Protein AF-0000000085182142 (afdb_homodimer)

Radius of gyration: 31.54 Å; Cα contacts (8 Å, |Δi|>4): 425; chains: 2; bounding box: 48×127×100 Å

Nearest PDB structures (foldseek):
  2d4u-assembly1_A  TM=6.957E-01  e=4.632E-03  Escherichia coli
  2d4u-assembly1_B  TM=6.258E-01  e=3.663E-03  Escherichia coli
  4k0d-assembly1_B  TM=7.598E-01  e=3.655E-02  Anaeromyxobacter dehalogenans 2CP-C
  5xua-assembly2_C  TM=6.029E-01  e=3.029E-02  Comamonas testosteroni CNB-2
  2b0h-assembly1_A  TM=3.831E-01  e=3.022E-01  Mus musculus

Secondary structure (DSSP, 8-state):
-------GGGHHHHHHHHHGGGGGGSHHHHHHHHHHT-HHHHHHHHHHHHHHHHHHHHHHHHHHHHHHHHHHHHHT----SS-SSSSSHHHHHHHHHHHHHHHHHHHHHHHHHHS---HHHHHHHHHHHHHHHHHHHHHHHHHHHHHTT-HHHHHHHIIIIIHHHHHHHHHHHHHHHHHHHHHHHHHHHHT-/-------GGGGHHHHHHHTGGGGGGSHHHHHHHHHHT-HHHHHHHHHHHHHHHHHHHHHHHHHHHHHHHHHHHHHT----SS-SSSSSHHHHHHHHHHHHHHHHHHHHHHHHHHS---HHHHHHHHHHHHHHHHHHHHHHHHHHHHHTT-HHHHHHHIIIIIHHHHHHHHHHHHHHHHHHHHHHHHHHHHT-

Sequence (384 aa):
MKRKPRVSRLFVSLAAILLSAGANLTPIRAIAQSAECDPQRLANQHASVAVFRKLQLEVATLMQAQSEAILEVDHGIVISSMDDGGFFGPTGFLGKRMDKGQSAIHAVLIAGRRLPLDDDGAARLSEIETSANEIIAIGHSMVPLLEAGDIKKATSLYAQRSVPAQVAAVGAAYTMSSGLERQLKLMSLRCRMKRKPRVSRLFVSLAAILLSAGANLTPIRAIAQSAECDPQRLANQHASVAVFRKLQLEVATLMQAQSEAILEVDHGIVISSMDDGGFFGPTGFLGKRMDKGQSAIHAVLIAGRRLPLDDDGAARLSEIETSANEIIAIGHSMVPLLEAGDIKKATSLYAQRSVPAQVAAVGAAYTMSSGLERQLKLMSLRCR

Organism: NCBI:txid2984134

Structure (mmCIF, N/CA/C/O backbone):
data_AF-0000000085182142-model_v1
#
loop_
_entity.id
_entity.type
_entity.pdbx_description
1 polymer 'Uncharacterized protein'
#
loop_
_atom_site.group_PDB
_atom_site.id
_atom_site.type_symbol
_atom_site.label_atom_id
_atom_site.label_alt_id
_atom_site.label_comp_id
_atom_site.label_asym_id
_atom_site.label_entity_id
_atom_site.label_seq_id
_atom_site.pdbx_PDB_ins_code
_atom_site.Cartn_x
_atom_site.Cartn_y
_atom_site.Cartn_z
_atom_site.occupancy
_atom_site.B_iso_or_equiv
_atom_site.auth_seq_id
_atom_site.auth_comp_id
_atom_site.auth_asym_id
_atom_site.auth_atom_id
_atom_site.pdbx_PDB_model_num
ATOM 1 N N . MET A 1 1 ? 23.969 56.688 77.562 1 33.16 1 MET A N 1
ATOM 2 C CA . MET A 1 1 ? 22.891 56.719 76.562 1 33.16 1 MET A CA 1
ATOM 3 C C . MET A 1 1 ? 23.375 56.188 75.25 1 33.16 1 MET A C 1
ATOM 5 O O . MET A 1 1 ? 24.172 56.812 74.562 1 33.16 1 MET A O 1
ATOM 9 N N . LYS A 1 2 ? 23.5 54.75 75.062 1 41.38 2 LYS A N 1
ATOM 10 C CA . LYS A 1 2 ? 24.016 53.906 74 1 41.38 2 LYS A CA 1
ATOM 11 C C . LYS A 1 2 ? 23.125 53.969 72.812 1 41.38 2 LYS A C 1
ATOM 13 O O . LYS A 1 2 ? 21.922 53.719 72.875 1 41.38 2 LYS A O 1
ATOM 18 N N . ARG A 1 3 ? 23.578 54.812 71.812 1 40.78 3 ARG A N 1
ATOM 19 C CA . ARG A 1 3 ? 23 55.094 70.5 1 40.78 3 ARG A CA 1
ATOM 20 C C . ARG A 1 3 ? 22.875 53.812 69.625 1 40.78 3 ARG A C 1
ATOM 22 O O . ARG A 1 3 ? 23.875 53.125 69.375 1 40.78 3 ARG A O 1
ATOM 29 N N . LYS A 1 4 ? 21.75 53.062 69.812 1 42.56 4 LYS A N 1
ATOM 30 C CA . LYS A 1 4 ? 21.453 51.875 69.062 1 42.56 4 LYS A CA 1
ATOM 31 C C . LYS A 1 4 ? 21.422 52.219 67.562 1 42.56 4 LYS A C 1
ATOM 33 O O . LYS A 1 4 ? 20.75 53.156 67.125 1 42.56 4 LYS A O 1
ATOM 38 N N . PRO A 1 5 ? 22.484 51.75 66.75 1 42.66 5 PRO A N 1
ATOM 39 C CA . PRO A 1 5 ? 22.609 52.031 65.312 1 42.66 5 PRO A CA 1
ATOM 40 C C . PRO A 1 5 ? 21.406 51.531 64.5 1 42.66 5 PRO A C 1
ATOM 42 O O . PRO A 1 5 ? 20.703 50.625 64.938 1 42.66 5 PRO A O 1
ATOM 45 N N . ARG A 1 6 ? 20.844 52.375 63.531 1 38.66 6 ARG A N 1
ATOM 46 C CA . ARG A 1 6 ? 19.766 52.469 62.531 1 38.66 6 ARG A CA 1
ATOM 47 C C . ARG A 1 6 ? 19.984 51.469 61.406 1 38.66 6 ARG A C 1
ATOM 49 O O . ARG A 1 6 ? 20.438 51.844 60.312 1 38.66 6 ARG A O 1
ATOM 56 N N . VAL A 1 7 ? 20.469 50.219 61.625 1 40.09 7 VAL A N 1
ATOM 57 C CA . VAL A 1 7 ? 20.797 49.344 60.5 1 40.09 7 VAL A CA 1
ATOM 58 C C . VAL A 1 7 ? 19.516 48.875 59.781 1 40.09 7 VAL A C 1
ATOM 60 O O . VAL A 1 7 ? 19.578 48.125 58.844 1 40.09 7 VAL A O 1
ATOM 63 N N . SER A 1 8 ? 18.281 49.25 60.25 1 39.16 8 SER A N 1
ATOM 64 C CA . SER A 1 8 ? 17.188 48.406 59.812 1 39.16 8 SER A CA 1
ATOM 65 C C . SER A 1 8 ? 16.719 48.812 58.406 1 39.16 8 SER A C 1
ATOM 67 O O . SER A 1 8 ? 15.844 48.156 57.844 1 39.16 8 SER A O 1
ATOM 69 N N . ARG A 1 9 ? 17.062 50 57.875 1 42.31 9 ARG A N 1
ATOM 70 C CA . ARG A 1 9 ? 16.297 50.406 56.719 1 42.31 9 ARG A CA 1
ATOM 71 C C . ARG A 1 9 ? 16.797 49.75 55.438 1 42.31 9 ARG A C 1
ATOM 73 O O . ARG A 1 9 ? 16.156 49.844 54.406 1 42.31 9 ARG A O 1
ATOM 80 N N . LEU A 1 10 ? 18.047 49.188 55.438 1 42.41 10 LEU A N 1
ATOM 81 C CA . LEU A 1 10 ? 18.562 48.844 54.125 1 42.41 10 LEU A CA 1
ATOM 82 C C . LEU A 1 10 ? 17.984 47.5 53.656 1 42.41 10 LEU A C 1
ATOM 84 O O . LEU A 1 10 ? 18.094 47.156 52.469 1 42.41 10 LEU A O 1
ATOM 88 N N . PHE A 1 11 ? 17.266 46.719 54.531 1 46.78 11 PHE A N 1
ATOM 89 C CA . PHE A 1 11 ? 16.906 45.406 54.031 1 46.78 11 PHE A CA 1
ATOM 90 C C . PHE A 1 11 ? 15.641 45.469 53.188 1 46.78 11 PHE A C 1
ATOM 92 O O . PHE A 1 11 ? 15.297 44.531 52.5 1 46.78 11 PHE A O 1
ATOM 99 N N . VAL A 1 12 ? 14.906 46.625 53.25 1 42.41 12 VAL A N 1
ATOM 100 C CA . VAL A 1 12 ? 13.602 46.531 52.594 1 42.41 12 VAL A CA 1
ATOM 101 C C . VAL A 1 12 ? 13.773 46.781 51.094 1 42.41 12 VAL A C 1
ATOM 103 O O . VAL A 1 12 ? 12.977 46.312 50.281 1 42.41 12 VAL A O 1
ATOM 106 N N . SER A 1 13 ? 14.914 47.469 50.656 1 44.25 13 SER A N 1
ATOM 107 C CA . SER A 1 13 ? 14.922 47.844 49.25 1 44.25 13 SER A CA 1
ATOM 108 C C . SER A 1 13 ? 15.305 46.656 48.375 1 44.25 13 SER A C 1
ATOM 110 O O . SER A 1 13 ? 15.023 46.656 47.156 1 44.25 13 SER A O 1
ATOM 112 N N . LEU A 1 14 ? 15.977 45.656 48.969 1 44.72 14 LEU A N 1
ATOM 113 C CA . LEU A 1 14 ? 16.453 44.625 48.062 1 44.72 14 LEU A CA 1
ATOM 114 C C . LEU A 1 14 ? 15.336 43.656 47.688 1 44.72 14 LEU A C 1
ATOM 116 O O . LEU A 1 14 ? 15.367 43.031 46.625 1 44.72 14 LEU A O 1
ATOM 120 N N . ALA A 1 15 ? 14.273 43.562 48.562 1 44.78 15 ALA A N 1
ATOM 121 C CA . ALA A 1 15 ? 13.266 42.562 48.219 1 44.78 15 ALA A CA 1
ATOM 122 C C . ALA A 1 15 ? 12.367 43.031 47.094 1 44.78 15 ALA A C 1
ATOM 124 O O . ALA A 1 15 ? 11.789 42.219 46.375 1 44.78 15 ALA A O 1
ATOM 125 N N . ALA A 1 16 ? 12.32 44.375 46.875 1 41.41 16 ALA A N 1
ATOM 126 C CA . ALA A 1 16 ? 11.422 44.812 45.812 1 41.41 16 ALA A CA 1
ATOM 127 C C . ALA A 1 16 ? 12.008 44.531 44.438 1 41.41 16 ALA A C 1
ATOM 129 O O . ALA A 1 16 ? 11.273 44.375 43.438 1 41.41 16 ALA A O 1
ATOM 130 N N . ILE A 1 17 ? 13.367 44.406 44.344 1 40.44 17 ILE A N 1
ATOM 131 C CA . ILE A 1 17 ? 13.906 44.219 43 1 40.44 17 ILE A CA 1
ATOM 132 C C . ILE A 1 17 ? 13.727 42.75 42.562 1 40.44 17 ILE A C 1
ATOM 134 O O . ILE A 1 17 ? 13.562 42.469 41.375 1 40.44 17 ILE A O 1
ATOM 138 N N . LEU A 1 18 ? 13.656 41.781 43.531 1 41.66 18 LEU A N 1
ATOM 139 C CA . LEU A 1 18 ? 13.594 40.438 43 1 41.66 18 LEU A CA 1
ATOM 140 C C . LEU A 1 18 ? 12.195 40.094 42.5 1 41.66 18 LEU A C 1
ATOM 142 O O . LEU A 1 18 ? 12.008 39.094 41.812 1 41.66 18 LEU A O 1
ATOM 146 N N . LEU A 1 19 ? 11.141 40.781 42.938 1 39.94 19 LEU A N 1
ATOM 147 C CA . LEU A 1 19 ? 9.828 40.344 42.469 1 39.94 19 LEU A CA 1
ATOM 148 C C . LEU A 1 19 ? 9.586 40.812 41.062 1 39.94 19 LEU A C 1
ATOM 150 O O . LEU A 1 19 ? 8.648 40.344 40.406 1 39.94 19 LEU A O 1
ATOM 154 N N . SER A 1 20 ? 10.328 41.812 40.531 1 39.06 20 SER A N 1
ATOM 155 C CA . SER A 1 20 ? 9.922 42.25 39.188 1 39.06 20 SER A CA 1
ATOM 156 C C . SER A 1 20 ? 10.461 41.344 38.125 1 39.06 20 SER A C 1
ATOM 158 O O . SER A 1 20 ? 10.125 41.469 36.938 1 39.06 20 SER A O 1
ATOM 160 N N . ALA A 1 21 ? 11.484 40.531 38.406 1 39.31 21 ALA A N 1
ATOM 161 C CA . ALA A 1 21 ? 12.008 39.75 37.281 1 39.31 21 ALA A CA 1
ATOM 162 C C . ALA A 1 21 ? 11.109 38.562 37 1 39.31 21 ALA A C 1
ATOM 164 O O . ALA A 1 21 ? 11.414 37.75 36.125 1 39.31 21 ALA A O 1
ATOM 165 N N . GLY A 1 22 ? 10.18 38.281 37.906 1 39.22 22 GLY A N 1
ATOM 166 C CA . GLY A 1 22 ? 9.359 37.156 37.531 1 39.22 22 GLY A CA 1
ATOM 167 C C . GLY A 1 22 ? 8.422 37.438 36.375 1 39.22 22 GLY A C 1
ATOM 168 O O . GLY A 1 22 ? 7.613 36.562 36 1 39.22 22 GLY A O 1
ATOM 169 N N . ALA A 1 23 ? 8.242 38.688 36.031 1 39.41 23 ALA A N 1
ATOM 170 C CA . ALA A 1 23 ? 7.164 38.969 35.062 1 39.41 23 ALA A CA 1
ATOM 171 C C . ALA A 1 23 ? 7.516 38.406 33.688 1 39.41 23 ALA A C 1
ATOM 173 O O . ALA A 1 23 ? 6.633 38.188 32.875 1 39.41 23 ALA A O 1
ATOM 174 N N . ASN A 1 24 ? 8.836 38.625 33.344 1 34.62 24 ASN A N 1
ATOM 175 C CA . ASN A 1 24 ? 8.938 38.469 31.906 1 34.62 24 ASN A CA 1
ATOM 176 C C . ASN A 1 24 ? 9.062 37 31.516 1 34.62 24 ASN A C 1
ATOM 178 O O . ASN A 1 24 ? 9.75 36.656 30.562 1 34.62 24 ASN A O 1
ATOM 182 N N . LEU A 1 25 ? 8.906 36.125 32.469 1 39.88 25 LEU A N 1
ATOM 183 C CA . LEU A 1 25 ? 8.891 34.75 31.938 1 39.88 25 LEU A CA 1
ATOM 184 C C . LEU A 1 25 ? 7.684 34.562 31.031 1 39.88 25 LEU A C 1
ATOM 186 O O . LEU A 1 25 ? 7.312 33.406 30.734 1 39.88 25 LEU A O 1
ATOM 190 N N . THR A 1 26 ? 6.906 35.562 30.969 1 37.53 26 THR A N 1
ATOM 191 C CA . THR A 1 26 ? 5.719 35.281 30.172 1 37.53 26 THR A CA 1
ATOM 192 C C . THR A 1 26 ? 6.109 34.875 28.75 1 37.53 26 THR A C 1
ATOM 194 O O . THR A 1 26 ? 5.461 34 28.156 1 37.53 26 THR A O 1
ATOM 197 N N . PRO A 1 27 ? 6.918 35.75 28 1 41.81 27 PRO A N 1
ATOM 198 C CA . PRO A 1 27 ? 6.793 35.75 26.547 1 41.81 27 PRO A CA 1
ATOM 199 C C . PRO A 1 27 ? 7.531 34.562 25.891 1 41.81 27 PRO A C 1
ATOM 201 O O . PRO A 1 27 ? 7.434 34.375 24.672 1 41.81 27 PRO A O 1
ATOM 204 N N . ILE A 1 28 ? 8.477 33.969 26.578 1 41.72 28 ILE A N 1
ATOM 205 C CA . ILE A 1 28 ? 9.297 33.031 25.844 1 41.72 28 ILE A CA 1
ATOM 206 C C . ILE A 1 28 ? 8.453 31.797 25.469 1 41.72 28 ILE A C 1
ATOM 208 O O . ILE A 1 28 ? 8.711 31.156 24.453 1 41.72 28 ILE A O 1
ATOM 212 N N . ARG A 1 29 ? 7.648 31.375 26.328 1 43.38 29 ARG A N 1
ATOM 213 C CA . ARG A 1 29 ? 6.781 30.25 25.984 1 43.38 29 ARG A CA 1
ATOM 214 C C . ARG A 1 29 ? 5.891 30.594 24.797 1 43.38 29 ARG A C 1
ATOM 216 O O . ARG A 1 29 ? 5.52 29.703 24.016 1 43.38 29 ARG A O 1
ATOM 223 N N . ALA A 1 30 ? 5.508 31.812 24.656 1 44.94 30 ALA A N 1
ATOM 224 C CA . ALA A 1 30 ? 4.629 32.25 23.578 1 44.94 30 ALA A CA 1
ATOM 225 C C . ALA A 1 30 ? 5.352 32.219 22.234 1 44.94 30 ALA A C 1
ATOM 227 O O . ALA A 1 30 ? 4.762 31.844 21.219 1 44.94 30 ALA A O 1
ATOM 228 N N . ILE A 1 31 ? 6.652 32.469 22.234 1 44.53 31 ILE A N 1
ATOM 229 C CA . ILE A 1 31 ? 7.41 32.625 21 1 44.53 31 ILE A CA 1
ATOM 230 C C . ILE A 1 31 ? 7.762 31.234 20.469 1 44.53 31 ILE A C 1
ATOM 232 O O . ILE A 1 31 ? 7.684 30.984 19.25 1 44.53 31 ILE A O 1
ATOM 236 N N . ALA A 1 32 ? 8.305 30.344 21.328 1 44.41 32 ALA A N 1
ATOM 237 C CA . ALA A 1 32 ? 8.766 29 20.984 1 44.41 32 ALA A CA 1
ATOM 238 C C . ALA A 1 32 ? 7.602 28.125 20.516 1 44.41 32 ALA A C 1
ATOM 240 O O . ALA A 1 32 ? 7.773 27.266 19.641 1 44.41 32 ALA A O 1
ATOM 241 N N . GLN A 1 33 ? 6.508 28.125 21.281 1 51.59 33 GLN A N 1
ATOM 242 C CA . GLN A 1 33 ? 5.246 27.547 20.844 1 51.59 33 GLN A CA 1
ATOM 243 C C . GLN A 1 33 ? 4.918 27.953 19.406 1 51.59 33 GLN A C 1
ATOM 245 O O . GLN A 1 33 ? 4.355 27.172 18.641 1 51.59 33 GLN A O 1
ATOM 250 N N . SER A 1 34 ? 5.531 29.172 19.062 1 59.19 34 SER A N 1
ATOM 251 C CA . SER A 1 34 ? 5.105 29.875 17.844 1 59.19 34 SER A CA 1
ATOM 252 C C . SER A 1 34 ? 5.742 29.266 16.609 1 59.19 34 SER A C 1
ATOM 254 O O . SER A 1 34 ? 5.074 29.062 15.586 1 59.19 34 SER A O 1
ATOM 256 N N . ALA A 1 35 ? 7.059 28.891 16.828 1 61.16 35 ALA A N 1
ATOM 257 C CA . ALA A 1 35 ? 7.707 28.422 15.602 1 61.16 35 ALA A CA 1
ATOM 258 C C . ALA A 1 35 ? 7.254 27.016 15.242 1 61.16 35 ALA A C 1
ATOM 260 O O . ALA A 1 35 ? 7.055 26.703 14.062 1 61.16 35 ALA A O 1
ATOM 261 N N . GLU A 1 36 ? 7.137 26.172 16.344 1 63.78 36 GLU A N 1
ATOM 262 C CA . GLU A 1 36 ? 6.719 24.797 16.109 1 63.78 36 GLU A CA 1
ATOM 263 C C . GLU A 1 36 ? 5.273 24.734 15.625 1 63.78 36 GLU A C 1
ATOM 265 O O . GLU A 1 36 ? 4.883 23.781 14.938 1 63.78 36 GLU A O 1
ATOM 270 N N . CYS A 1 37 ? 4.734 25.828 15.984 1 75.5 37 CYS A N 1
ATOM 271 C CA . CYS A 1 37 ? 3.328 25.859 15.594 1 75.5 37 CYS A CA 1
ATOM 272 C C . CYS A 1 37 ? 3.135 26.688 14.328 1 75.5 37 CYS A C 1
ATOM 274 O O . CYS A 1 37 ? 2.012 27.062 14 1 75.5 37 CYS A O 1
ATOM 276 N N . ASP A 1 38 ? 4.285 26.859 13.727 1 77.19 38 ASP A N 1
ATOM 277 C CA . ASP A 1 38 ? 4.25 27.516 12.43 1 77.19 38 ASP A CA 1
ATOM 278 C C . ASP A 1 38 ? 3.471 26.688 11.414 1 77.19 38 ASP A C 1
ATOM 280 O O . ASP A 1 38 ? 3.834 25.547 11.125 1 77.19 38 ASP A O 1
ATOM 284 N N . PRO A 1 39 ? 2.418 27.25 10.883 1 76.81 39 PRO A N 1
ATOM 285 C CA . PRO A 1 39 ? 1.576 26.5 9.953 1 76.81 39 PRO A CA 1
ATOM 286 C C . PRO A 1 39 ? 2.359 25.953 8.758 1 76.81 39 PRO A C 1
ATOM 288 O O . PRO A 1 39 ? 2.053 24.875 8.25 1 76.81 39 PRO A O 1
ATOM 291 N N . GLN A 1 40 ? 3.32 26.688 8.367 1 79.44 40 GLN A N 1
ATOM 292 C CA . GLN A 1 40 ? 4.105 26.234 7.227 1 79.44 40 GLN A CA 1
ATOM 293 C C . GLN A 1 40 ? 4.965 25.031 7.594 1 79.44 40 GLN A C 1
ATOM 295 O O . GLN A 1 40 ? 5.125 24.109 6.797 1 79.44 40 GLN A O 1
ATOM 300 N N . ARG A 1 41 ? 5.477 25.047 8.703 1 82.19 41 ARG A N 1
ATOM 301 C CA . ARG A 1 41 ? 6.27 23.922 9.172 1 82.19 41 ARG A CA 1
ATOM 302 C C . ARG A 1 41 ? 5.402 22.672 9.328 1 82.19 41 ARG A C 1
ATOM 304 O O . ARG A 1 41 ? 5.809 21.578 8.945 1 82.19 41 ARG A O 1
ATOM 311 N N . LEU A 1 42 ? 4.281 22.844 9.852 1 81.31 42 LEU A N 1
ATOM 312 C CA . LEU A 1 42 ? 3.34 21.75 10.008 1 81.31 42 LEU A CA 1
ATOM 313 C C . LEU A 1 42 ? 2.924 21.188 8.648 1 81.31 42 LEU A C 1
ATOM 315 O O . LEU A 1 42 ? 2.863 19.969 8.469 1 81.31 42 LEU A O 1
ATOM 319 N N . ALA A 1 43 ? 2.746 22.062 7.762 1 81.88 43 ALA A N 1
ATOM 320 C CA . ALA A 1 43 ? 2.352 21.656 6.418 1 81.88 43 ALA A CA 1
ATOM 321 C C . ALA A 1 43 ? 3.463 20.859 5.742 1 81.88 43 ALA A C 1
ATOM 323 O O . ALA A 1 43 ? 3.197 19.844 5.098 1 81.88 43 ALA A O 1
ATOM 324 N N . ASN A 1 44 ? 4.602 21.344 5.918 1 85.44 44 ASN A N 1
ATOM 325 C CA . ASN A 1 44 ? 5.734 20.656 5.312 1 85.44 44 ASN A CA 1
ATOM 326 C C . ASN A 1 44 ? 5.93 19.266 5.914 1 85.44 44 ASN A C 1
ATOM 328 O O . ASN A 1 44 ? 6.27 18.312 5.199 1 85.44 44 ASN A O 1
ATOM 332 N N . GLN A 1 45 ? 5.758 19.188 7.16 1 86.88 45 GLN A N 1
ATOM 333 C CA . GLN A 1 45 ? 5.895 17.891 7.82 1 86.88 45 GLN A CA 1
ATOM 334 C C . GLN A 1 45 ? 4.828 16.906 7.336 1 86.88 45 GLN A C 1
ATOM 336 O O . GLN A 1 45 ? 5.125 15.742 7.07 1 86.88 45 GLN A O 1
ATOM 341 N N . HIS A 1 46 ? 3.719 17.391 7.188 1 85.12 46 HIS A N 1
ATOM 342 C CA . HIS A 1 46 ? 2.639 16.547 6.688 1 85.12 46 HIS A CA 1
ATOM 343 C C . HIS A 1 46 ? 2.9 16.109 5.25 1 85.12 46 HIS A C 1
ATOM 345 O O . HIS A 1 46 ? 2.645 14.961 4.887 1 85.12 46 HIS A O 1
ATOM 351 N N . ALA A 1 47 ? 3.328 17.047 4.496 1 89.06 47 ALA A N 1
ATOM 352 C CA . ALA A 1 47 ? 3.646 16.719 3.105 1 89.06 47 ALA A CA 1
ATOM 353 C C . ALA A 1 47 ? 4.742 15.664 3.021 1 89.06 47 ALA A C 1
ATOM 355 O O . ALA A 1 47 ? 4.711 14.797 2.148 1 89.06 47 ALA A O 1
ATOM 356 N N . SER A 1 48 ? 5.617 15.766 3.912 1 93.31 48 SER A N 1
ATOM 357 C CA . SER A 1 48 ? 6.691 14.781 3.939 1 93.31 48 SER A CA 1
ATOM 358 C C . SER A 1 48 ? 6.156 13.391 4.266 1 93.31 48 SER A C 1
ATOM 360 O O . SER A 1 48 ? 6.535 12.406 3.623 1 93.31 48 SER A O 1
ATOM 362 N N . VAL A 1 49 ? 5.336 13.289 5.262 1 92.12 49 VAL A N 1
ATOM 363 C CA . VAL A 1 49 ? 4.723 12.008 5.594 1 92.12 49 VAL A CA 1
ATOM 364 C C . VAL A 1 49 ? 3.998 11.453 4.371 1 92.12 49 VAL A C 1
ATOM 366 O O . VAL A 1 49 ? 4.145 10.273 4.039 1 92.12 49 VAL A O 1
ATOM 369 N N . ALA A 1 50 ? 3.262 12.305 3.67 1 90.62 50 ALA A N 1
ATOM 370 C CA . ALA A 1 50 ? 2.467 11.891 2.518 1 90.62 50 ALA A CA 1
ATOM 371 C C . ALA A 1 50 ? 3.355 11.344 1.406 1 90.62 50 ALA A C 1
ATOM 373 O O . ALA A 1 50 ? 3 10.359 0.749 1 90.62 50 ALA A O 1
ATOM 374 N N . VAL A 1 51 ? 4.414 11.969 1.232 1 94.88 51 VAL A N 1
ATOM 375 C CA . VAL A 1 51 ? 5.34 11.531 0.194 1 94.88 51 VAL A CA 1
ATOM 376 C C . VAL A 1 51 ? 5.781 10.094 0.463 1 94.88 51 VAL A C 1
ATOM 378 O O . VAL A 1 51 ? 5.695 9.242 -0.419 1 94.88 51 VAL A O 1
ATOM 381 N N . PHE A 1 52 ? 6.168 9.789 1.617 1 96.69 52 PHE A N 1
ATOM 382 C CA . PHE A 1 52 ? 6.691 8.461 1.933 1 96.69 52 PHE A CA 1
ATOM 383 C C . PHE A 1 52 ? 5.574 7.426 1.932 1 96.69 52 PHE A C 1
ATOM 385 O O . PHE A 1 52 ? 5.777 6.285 1.515 1 96.69 52 PHE A O 1
ATOM 392 N N . ARG A 1 53 ? 4.445 7.805 2.348 1 94.12 53 ARG A N 1
ATOM 393 C CA . ARG A 1 53 ? 3.318 6.879 2.305 1 94.12 53 ARG A CA 1
ATOM 394 C C . ARG A 1 53 ? 2.904 6.586 0.867 1 94.12 53 ARG A C 1
ATOM 396 O O . ARG A 1 53 ? 2.539 5.453 0.54 1 94.12 53 ARG A O 1
ATOM 403 N N . LYS A 1 54 ? 2.934 7.574 0.064 1 94.69 54 LYS A N 1
ATOM 404 C CA . LYS A 1 54 ? 2.6 7.371 -1.343 1 94.69 54 LYS A CA 1
ATOM 405 C C . LYS A 1 54 ? 3.605 6.445 -2.02 1 94.69 54 LYS A C 1
ATOM 407 O O . LYS A 1 54 ? 3.232 5.605 -2.84 1 94.69 54 LYS A O 1
ATOM 412 N N . LEU A 1 55 ? 4.785 6.641 -1.654 1 97.94 55 LEU A N 1
ATOM 413 C CA . LEU A 1 55 ? 5.812 5.766 -2.215 1 97.94 55 LEU A CA 1
ATOM 414 C C . LEU A 1 55 ? 5.594 4.32 -1.777 1 97.94 55 LEU A C 1
ATOM 416 O O . LEU A 1 55 ? 5.734 3.398 -2.582 1 97.94 55 LEU A O 1
ATOM 420 N N . GLN A 1 56 ? 5.23 4.102 -0.529 1 96.88 56 GLN A N 1
ATOM 421 C CA . GLN A 1 56 ? 4.902 2.764 -0.052 1 96.88 56 GLN A CA 1
ATOM 422 C C . GLN A 1 56 ? 3.766 2.154 -0.866 1 96.88 56 GLN A C 1
ATOM 424 O O . GLN A 1 56 ? 3.832 0.987 -1.259 1 96.88 56 GLN A O 1
ATOM 429 N N . LEU A 1 57 ? 2.834 2.922 -1.147 1 95.12 57 LEU A N 1
ATOM 430 C CA . LEU A 1 57 ? 1.649 2.443 -1.851 1 95.12 57 LEU A CA 1
ATOM 431 C C . LEU A 1 57 ? 1.98 2.092 -3.297 1 95.12 57 LEU A C 1
ATOM 433 O O . LEU A 1 57 ? 1.497 1.087 -3.822 1 95.12 57 LEU A O 1
ATOM 437 N N . GLU A 1 58 ? 2.738 2.947 -3.844 1 96.81 58 GLU A N 1
ATOM 438 C CA . GLU A 1 58 ? 3.104 2.666 -5.227 1 96.81 58 GLU A CA 1
ATOM 439 C C . GLU A 1 58 ? 3.928 1.387 -5.332 1 96.81 58 GLU A C 1
ATOM 441 O O . GLU A 1 58 ? 3.721 0.581 -6.242 1 96.81 58 GLU A O 1
ATOM 446 N N . VAL A 1 59 ? 4.812 1.21 -4.43 1 97.88 59 VAL A N 1
ATOM 447 C CA . VAL A 1 59 ? 5.625 -0.003 -4.418 1 97.88 59 VAL A CA 1
ATOM 448 C C . VAL A 1 59 ? 4.727 -1.224 -4.23 1 97.88 59 VAL A C 1
ATOM 450 O O . VAL A 1 59 ? 4.875 -2.227 -4.934 1 97.88 59 VAL A O 1
ATOM 453 N N . ALA A 1 60 ? 3.836 -1.11 -3.312 1 95.5 60 ALA A N 1
ATOM 454 C CA . ALA A 1 60 ? 2.902 -2.209 -3.078 1 95.5 60 ALA A CA 1
ATOM 455 C C . ALA A 1 60 ? 2.107 -2.531 -4.34 1 95.5 60 ALA A C 1
ATOM 457 O O . ALA A 1 60 ? 1.868 -3.701 -4.648 1 95.5 60 ALA A O 1
ATOM 458 N N . THR A 1 61 ? 1.701 -1.54 -5.039 1 94.88 61 THR A N 1
ATOM 459 C CA . THR A 1 61 ? 0.934 -1.709 -6.27 1 94.88 61 THR A CA 1
ATOM 460 C C . THR A 1 61 ? 1.766 -2.422 -7.332 1 94.88 61 THR A C 1
ATOM 462 O O . THR A 1 61 ? 1.258 -3.287 -8.047 1 94.88 61 THR A O 1
ATOM 465 N N . LEU A 1 62 ? 2.965 -2.043 -7.422 1 97.25 62 LEU A N 1
ATOM 466 C CA . LEU A 1 62 ? 3.861 -2.682 -8.383 1 97.25 62 LEU A CA 1
ATOM 467 C C . LEU A 1 62 ? 4.043 -4.16 -8.055 1 97.25 62 LEU A C 1
ATOM 469 O O . LEU A 1 62 ? 4.004 -5.008 -8.945 1 97.25 62 LEU A O 1
ATOM 473 N N . MET A 1 63 ? 4.23 -4.441 -6.781 1 96.38 63 MET A N 1
ATOM 474 C CA . MET A 1 63 ? 4.41 -5.824 -6.344 1 96.38 63 MET A CA 1
ATOM 475 C C . MET A 1 63 ? 3.158 -6.648 -6.625 1 96.38 63 MET A C 1
ATOM 477 O O . MET A 1 63 ? 3.252 -7.789 -7.078 1 96.38 63 MET A O 1
ATOM 481 N N . GLN A 1 64 ? 2.076 -6.07 -6.398 1 94.81 64 GLN A N 1
ATOM 482 C CA . GLN A 1 64 ? 0.815 -6.758 -6.656 1 94.81 64 GLN A CA 1
ATOM 483 C C . GLN A 1 64 ? 0.65 -7.066 -8.141 1 94.81 64 GLN A C 1
ATOM 485 O O . GLN A 1 64 ? 0.219 -8.164 -8.508 1 94.81 64 GLN A O 1
ATOM 490 N N . ALA A 1 65 ? 0.968 -6.125 -8.922 1 94.94 65 ALA A N 1
ATOM 491 C CA . ALA A 1 65 ? 0.865 -6.336 -10.367 1 94.94 65 ALA A CA 1
ATOM 492 C C . ALA A 1 65 ? 1.734 -7.508 -10.812 1 94.94 65 ALA A C 1
ATOM 494 O O . ALA A 1 65 ? 1.317 -8.32 -11.641 1 94.94 65 ALA A O 1
ATOM 495 N N . GLN A 1 66 ? 2.896 -7.578 -10.258 1 96.62 66 GLN A N 1
ATOM 496 C CA . GLN A 1 66 ? 3.809 -8.656 -10.625 1 96.62 66 GLN A CA 1
ATOM 497 C C . GLN A 1 66 ? 3.273 -10.008 -10.18 1 96.62 66 GLN A C 1
ATOM 499 O O . GLN A 1 66 ? 3.217 -10.953 -10.977 1 96.62 66 GLN A O 1
ATOM 504 N N . SER A 1 67 ? 2.9 -10.109 -8.961 1 95.94 67 SER A N 1
ATOM 505 C CA . SER A 1 67 ? 2.418 -11.391 -8.445 1 95.94 67 SER A CA 1
ATOM 506 C C . SER A 1 67 ? 1.132 -11.812 -9.148 1 95.94 67 SER A C 1
ATOM 508 O O . SER A 1 67 ? 0.945 -13 -9.453 1 95.94 67 SER A O 1
ATOM 510 N N . GLU A 1 68 ? 0.266 -10.906 -9.5 1 94.5 68 GLU A N 1
ATOM 511 C CA . GLU A 1 68 ? -0.996 -11.227 -10.164 1 94.5 68 GLU A CA 1
ATOM 512 C C . GLU A 1 68 ? -0.771 -11.633 -11.609 1 94.5 68 GLU A C 1
ATOM 514 O O . GLU A 1 68 ? -1.46 -12.516 -12.125 1 94.5 68 GLU A O 1
ATOM 519 N N . ALA A 1 69 ? 0.145 -10.938 -12.227 1 95.12 69 ALA A N 1
ATOM 520 C CA . ALA A 1 69 ? 0.464 -11.344 -13.586 1 95.12 69 ALA A CA 1
ATOM 521 C C . ALA A 1 69 ? 0.935 -12.797 -13.625 1 95.12 69 ALA A C 1
ATOM 523 O O . ALA A 1 69 ? 0.556 -13.555 -14.523 1 95.12 69 ALA A O 1
ATOM 524 N N . ILE A 1 70 ? 1.779 -13.188 -12.672 1 96.75 70 ILE A N 1
ATOM 525 C CA . ILE A 1 70 ? 2.256 -14.562 -12.586 1 96.75 70 ILE A CA 1
ATOM 526 C C . ILE A 1 70 ? 1.073 -15.508 -12.398 1 96.75 70 ILE A C 1
ATOM 528 O O . ILE A 1 70 ? 0.952 -16.516 -13.109 1 96.75 70 ILE A O 1
ATOM 532 N N . LEU A 1 71 ? 0.202 -15.188 -11.523 1 95.69 71 LEU A N 1
ATOM 533 C CA . LEU A 1 71 ? -0.947 -16.031 -11.219 1 95.69 71 LEU A CA 1
ATOM 534 C C . LEU A 1 71 ? -1.86 -16.156 -12.438 1 95.69 71 LEU A C 1
ATOM 536 O O . LEU A 1 71 ? -2.367 -17.25 -12.727 1 95.69 71 LEU A O 1
ATOM 540 N N . GLU A 1 72 ? -2.078 -15.07 -13.109 1 93.81 72 GLU A N 1
ATOM 541 C CA . GLU A 1 72 ? -2.955 -15.07 -14.281 1 93.81 72 GLU A CA 1
ATOM 542 C C . GLU A 1 72 ? -2.416 -15.992 -15.375 1 93.81 72 GLU A C 1
ATOM 544 O O . GLU A 1 72 ? -3.16 -16.797 -15.938 1 93.81 72 GLU A O 1
ATOM 549 N N . VAL A 1 73 ? -1.186 -15.852 -15.648 1 94.38 73 VAL A N 1
ATOM 550 C CA . VAL A 1 73 ? -0.589 -16.641 -16.719 1 94.38 73 VAL A CA 1
ATOM 551 C C . VAL A 1 73 ? -0.49 -18.109 -16.281 1 94.38 73 VAL A C 1
ATOM 553 O O . VAL A 1 73 ? -0.779 -19.016 -17.062 1 94.38 73 VAL A O 1
ATOM 556 N N . ASP A 1 74 ? -0.112 -18.344 -15.094 1 94.69 74 ASP A N 1
ATOM 557 C CA . ASP A 1 74 ? 0.09 -19.688 -14.578 1 94.69 74 ASP A CA 1
ATOM 558 C C . ASP A 1 74 ? -1.226 -20.469 -14.539 1 94.69 74 ASP A C 1
ATOM 560 O O . ASP A 1 74 ? -1.255 -21.656 -14.836 1 94.69 74 ASP A O 1
ATOM 564 N N . HIS A 1 75 ? -2.273 -19.797 -14.203 1 93.94 75 HIS A N 1
ATOM 565 C CA . HIS A 1 75 ? -3.525 -20.5 -13.961 1 93.94 75 HIS A CA 1
ATOM 566 C C . HIS A 1 75 ? -4.555 -20.188 -15.039 1 93.94 75 HIS A C 1
ATOM 568 O O . HIS A 1 75 ? -5.676 -20.703 -15.008 1 93.94 75 HIS A O 1
ATOM 574 N N . GLY A 1 76 ? -4.262 -19.328 -15.969 1 89.69 76 GLY A N 1
ATOM 575 C CA . GLY A 1 76 ? -5.164 -19.016 -17.062 1 89.69 76 GLY A CA 1
ATOM 576 C C . GLY A 1 76 ? -6.422 -18.297 -16.609 1 89.69 76 GLY A C 1
ATOM 577 O O . GLY A 1 76 ? -7.516 -18.578 -17.109 1 89.69 76 GLY A O 1
ATOM 578 N N . ILE A 1 77 ? -6.246 -17.453 -15.609 1 87.88 77 ILE A N 1
ATOM 579 C CA . ILE A 1 77 ? -7.387 -16.703 -15.094 1 87.88 77 ILE A CA 1
ATOM 580 C C . ILE A 1 77 ? -7.141 -15.203 -15.266 1 87.88 77 ILE A C 1
ATOM 582 O O . ILE A 1 77 ? -6.008 -14.773 -15.508 1 87.88 77 ILE A O 1
ATOM 586 N N . VAL A 1 78 ? -8.227 -14.492 -15.195 1 85.06 78 VAL A N 1
ATOM 587 C CA . VAL A 1 78 ? -8.125 -13.039 -15.242 1 85.06 78 VAL A CA 1
ATOM 588 C C . VAL A 1 78 ? -8.336 -12.461 -13.836 1 85.06 78 VAL A C 1
ATOM 590 O O . VAL A 1 78 ? -9.352 -12.727 -13.195 1 85.06 78 VAL A O 1
ATOM 593 N N . ILE A 1 79 ? -7.301 -11.805 -13.289 1 85.06 79 ILE A N 1
ATOM 594 C CA . ILE A 1 79 ? -7.379 -11.156 -11.984 1 85.06 79 ILE A CA 1
ATOM 595 C C . ILE A 1 79 ? -7.594 -9.656 -12.164 1 85.06 79 ILE A C 1
ATOM 597 O O . ILE A 1 79 ? -6.902 -9.016 -12.953 1 85.06 79 ILE A O 1
ATOM 601 N N . SER A 1 80 ? -8.773 -9.078 -12.516 1 62.03 80 SER A N 1
ATOM 602 C CA . SER A 1 80 ? -9.281 -7.766 -12.898 1 62.03 80 SER A CA 1
ATOM 603 C C . SER A 1 80 ? -8.641 -6.66 -12.062 1 62.03 80 SER A C 1
ATOM 605 O O . SER A 1 80 ? -8.961 -5.484 -12.234 1 62.03 80 SER A O 1
ATOM 607 N N . SER A 1 81 ? -8.18 -6.938 -10.867 1 55.03 81 SER A N 1
ATOM 608 C CA . SER A 1 81 ? -8.078 -5.801 -9.953 1 55.03 81 SER A CA 1
ATOM 609 C C . SER A 1 81 ? -7.613 -4.547 -10.688 1 55.03 81 SER A C 1
ATOM 611 O O . SER A 1 81 ? -8.078 -3.443 -10.383 1 55.03 81 SER A O 1
ATOM 613 N N . MET A 1 82 ? -6.504 -4.621 -11.469 1 50.03 82 MET A N 1
ATOM 614 C CA . MET A 1 82 ? -5.832 -3.449 -12.023 1 50.03 82 MET A CA 1
ATOM 615 C C . MET A 1 82 ? -6.145 -3.293 -13.508 1 50.03 82 MET A C 1
ATOM 617 O O . MET A 1 82 ? -5.656 -2.367 -14.156 1 50.03 82 MET A O 1
ATOM 621 N N . ASP A 1 83 ? -6.812 -4.348 -14.023 1 49 83 ASP A N 1
ATOM 622 C CA . ASP A 1 83 ? -6.938 -4.43 -15.477 1 49 83 ASP A CA 1
ATOM 623 C C . ASP A 1 83 ? -7.996 -3.457 -15.992 1 49 83 ASP A C 1
ATOM 625 O O . ASP A 1 83 ? -9.164 -3.531 -15.602 1 49 83 ASP A O 1
ATOM 629 N N . ASP A 1 84 ? -7.664 -2.23 -16.312 1 48.16 84 ASP A N 1
ATOM 630 C CA . ASP A 1 84 ? -8.477 -1.311 -17.094 1 48.16 84 ASP A CA 1
ATOM 631 C C . ASP A 1 84 ? -9.211 -2.047 -18.219 1 48.16 84 ASP A C 1
ATOM 633 O O . ASP A 1 84 ? -9.633 -1.434 -19.203 1 48.16 84 ASP A O 1
ATOM 637 N N . GLY A 1 85 ? -9.539 -3.305 -18.062 1 47.94 85 GLY A N 1
ATOM 638 C CA . GLY A 1 85 ? -10.461 -3.795 -19.078 1 47.94 85 GLY A CA 1
ATOM 639 C C . GLY A 1 85 ? -9.82 -4.762 -20.062 1 47.94 85 GLY A C 1
ATOM 640 O O . GLY A 1 85 ? -9.68 -4.453 -21.234 1 47.94 85 GLY A O 1
ATOM 641 N N . GLY A 1 86 ? -9.242 -5.938 -19.625 1 56.41 86 GLY A N 1
ATOM 642 C CA . GLY A 1 86 ? -9.094 -7.168 -20.375 1 56.41 86 GLY A CA 1
ATOM 643 C C . GLY A 1 86 ? -8.422 -6.965 -21.719 1 56.41 86 GLY A C 1
ATOM 644 O O . GLY A 1 86 ? -8.07 -7.934 -22.406 1 56.41 86 GLY A O 1
ATOM 645 N N . PHE A 1 87 ? -8.172 -5.66 -22.047 1 61.09 87 PHE A N 1
ATOM 646 C CA . PHE A 1 87 ? -7.77 -5.477 -23.422 1 61.09 87 PHE A CA 1
ATOM 647 C C . PHE A 1 87 ? -6.32 -5.902 -23.625 1 61.09 87 PHE A C 1
ATOM 649 O O . PHE A 1 87 ? -5.977 -6.484 -24.656 1 61.09 87 PHE A O 1
ATOM 656 N N . PHE A 1 88 ? -5.488 -5.832 -22.641 1 73 88 PHE A N 1
ATOM 657 C CA . PHE A 1 88 ? -4.059 -6.008 -22.875 1 73 88 PHE A CA 1
ATOM 658 C C . PHE A 1 88 ? -3.598 -7.379 -22.391 1 73 88 PHE A C 1
ATOM 660 O O . PHE A 1 88 ? -2.494 -7.82 -22.734 1 73 88 PHE A O 1
ATOM 667 N N . GLY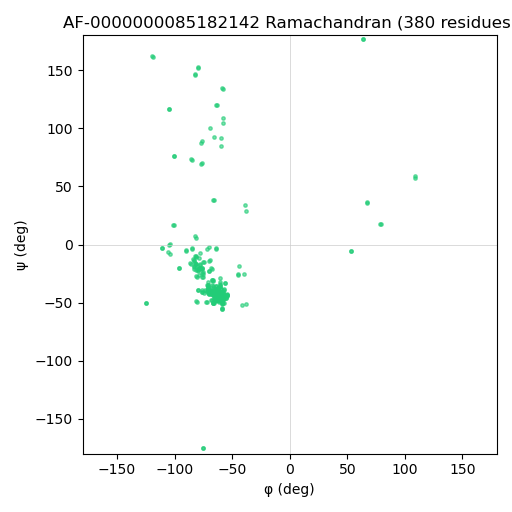 A 1 89 ? -4.43 -8.164 -21.875 1 82.06 89 GLY A N 1
ATOM 668 C CA . GLY A 1 89 ? -3.986 -9.414 -21.266 1 82.06 89 GLY A CA 1
ATOM 669 C C . GLY A 1 89 ? -3.09 -9.203 -20.062 1 82.06 89 GLY A C 1
ATOM 670 O O . GLY A 1 89 ? -2.738 -8.07 -19.734 1 82.06 89 GLY A O 1
ATOM 671 N N . PRO A 1 90 ? -2.674 -10.266 -19.391 1 83.62 90 PRO A N 1
ATOM 672 C CA . PRO A 1 90 ? -1.902 -10.141 -18.141 1 83.62 90 PRO A CA 1
ATOM 673 C C . PRO A 1 90 ? -0.53 -9.508 -18.375 1 83.62 90 PRO A C 1
ATOM 675 O O . PRO A 1 90 ? -0.092 -8.68 -17.562 1 83.62 90 PRO A O 1
ATOM 678 N N . THR A 1 91 ? 0.176 -9.828 -19.438 1 90.88 91 THR A N 1
ATOM 679 C CA . THR A 1 91 ? 1.523 -9.32 -19.672 1 90.88 91 THR A CA 1
ATOM 680 C C . THR A 1 91 ? 1.482 -7.871 -20.141 1 90.88 91 THR A C 1
ATOM 682 O O . THR A 1 91 ? 2.328 -7.062 -19.75 1 90.88 91 THR A O 1
ATOM 685 N N . GLY A 1 92 ? 0.538 -7.605 -20.984 1 89.5 92 GLY A N 1
ATOM 686 C CA . GLY A 1 92 ? 0.355 -6.215 -21.375 1 89.5 92 GLY A CA 1
ATOM 687 C C . GLY A 1 92 ? 0.033 -5.312 -20.188 1 89.5 92 GLY A C 1
ATOM 688 O O . GLY A 1 92 ? 0.578 -4.211 -20.078 1 89.5 92 GLY A O 1
ATOM 689 N N . PHE A 1 93 ? -0.795 -5.766 -19.344 1 90.56 93 PHE A N 1
ATOM 690 C CA . PHE A 1 93 ? -1.144 -5.004 -18.156 1 90.56 93 PHE A CA 1
ATOM 691 C C . PHE A 1 93 ? 0.074 -4.812 -17.25 1 90.56 93 PHE A C 1
ATOM 693 O O . PHE A 1 93 ? 0.287 -3.727 -16.719 1 90.56 93 PHE A O 1
ATOM 700 N N . LEU A 1 94 ? 0.834 -5.828 -17.094 1 95 94 LEU A N 1
ATOM 701 C CA . LEU A 1 94 ? 2.029 -5.727 -16.25 1 95 94 LEU A CA 1
ATOM 702 C C . LEU A 1 94 ? 2.965 -4.645 -16.781 1 95 94 LEU A C 1
ATOM 704 O O . LEU A 1 94 ? 3.391 -3.766 -16.031 1 95 94 LEU A O 1
ATOM 708 N N . GLY A 1 95 ? 3.27 -4.684 -18.078 1 94.44 95 GLY A N 1
ATOM 709 C CA . GLY A 1 95 ? 4.105 -3.654 -18.672 1 94.44 95 GLY A CA 1
ATOM 710 C C . GLY A 1 95 ? 3.572 -2.252 -18.453 1 94.44 95 GLY A C 1
ATOM 711 O O . GLY A 1 95 ? 4.312 -1.356 -18.031 1 94.44 95 GLY A O 1
ATOM 712 N N . LYS A 1 96 ? 2.338 -2.096 -18.672 1 93.25 96 LYS A N 1
ATOM 713 C CA . LYS A 1 96 ? 1.7 -0.792 -18.516 1 93.25 96 LYS A CA 1
ATOM 714 C C . LYS A 1 96 ? 1.746 -0.33 -17.062 1 93.25 96 LYS A C 1
ATOM 716 O O . LYS A 1 96 ? 1.958 0.853 -16.781 1 93.25 96 LYS A O 1
ATOM 721 N N . ARG A 1 97 ? 1.491 -1.247 -16.188 1 94.06 97 ARG A N 1
ATOM 722 C CA . ARG A 1 97 ? 1.526 -0.907 -14.766 1 94.06 97 ARG A CA 1
ATOM 723 C C . ARG A 1 97 ? 2.928 -0.485 -14.336 1 94.06 97 ARG A C 1
ATOM 725 O O . ARG A 1 97 ? 3.086 0.431 -13.531 1 94.06 97 ARG A O 1
ATOM 732 N N . MET A 1 98 ? 3.943 -1.178 -14.852 1 97.06 98 MET A N 1
ATOM 733 C CA . MET A 1 98 ? 5.312 -0.773 -14.547 1 97.06 98 MET A CA 1
ATOM 734 C C . MET A 1 98 ? 5.586 0.64 -15.047 1 97.06 98 MET A C 1
ATOM 736 O O . MET A 1 98 ? 6.164 1.457 -14.328 1 97.06 98 MET A O 1
ATOM 740 N N . ASP A 1 99 ? 5.137 0.938 -16.25 1 96.5 99 ASP A N 1
ATOM 741 C CA . ASP A 1 99 ? 5.312 2.273 -16.812 1 96.5 99 ASP A CA 1
ATOM 742 C C . ASP A 1 99 ? 4.602 3.326 -15.969 1 96.5 99 ASP A C 1
ATOM 744 O O . ASP A 1 99 ? 5.184 4.359 -15.633 1 96.5 99 ASP A O 1
ATOM 748 N N . LYS A 1 100 ? 3.402 3.049 -15.672 1 95.5 100 LYS A N 1
ATOM 749 C CA . LYS A 1 100 ? 2.619 3.98 -14.867 1 95.5 100 LYS A CA 1
ATOM 750 C C . LYS A 1 100 ? 3.24 4.164 -13.484 1 95.5 100 LYS A C 1
ATOM 752 O O . LYS A 1 100 ? 3.262 5.273 -12.953 1 95.5 100 LYS A O 1
ATOM 757 N N . GLY A 1 101 ? 3.645 3.027 -12.938 1 96.75 101 GLY A N 1
ATOM 758 C CA . GLY A 1 101 ? 4.309 3.102 -11.641 1 96.75 101 GLY A CA 1
ATOM 759 C C . GLY A 1 101 ? 5.57 3.943 -11.672 1 96.75 101 GLY A C 1
ATOM 760 O O . GLY A 1 101 ? 5.84 4.699 -10.734 1 96.75 101 GLY A O 1
ATOM 761 N N . GLN A 1 102 ? 6.324 3.85 -12.75 1 98.12 102 GLN A N 1
ATOM 762 C CA . GLN A 1 102 ? 7.535 4.652 -12.906 1 98.12 102 GLN A CA 1
ATOM 763 C C . GLN A 1 102 ? 7.207 6.145 -12.906 1 98.12 102 GLN A C 1
ATOM 765 O O . GLN A 1 102 ? 7.848 6.93 -12.211 1 98.12 102 GLN A O 1
ATOM 770 N N . SER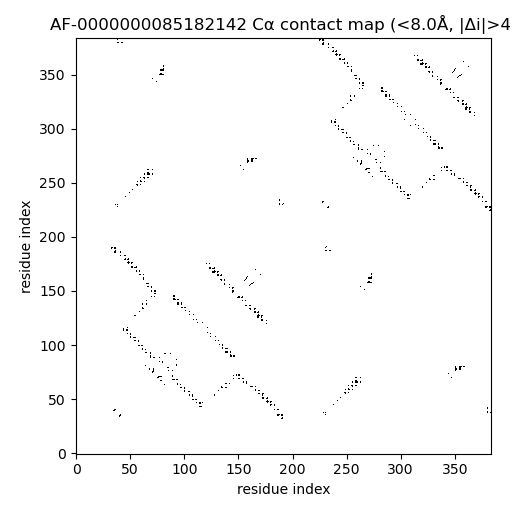 A 1 103 ? 6.23 6.422 -13.672 1 98 103 SER A N 1
ATOM 771 C CA . SER A 1 103 ? 5.812 7.82 -13.766 1 98 103 SER A CA 1
ATOM 772 C C . SER A 1 103 ? 5.297 8.328 -12.43 1 98 103 SER A C 1
ATOM 774 O O . SER A 1 103 ? 5.617 9.453 -12.016 1 98 103 SER A O 1
ATOM 776 N N . ALA A 1 104 ? 4.516 7.562 -11.773 1 97.06 104 ALA A N 1
ATOM 777 C CA . ALA A 1 104 ? 3.939 7.961 -10.492 1 97.06 104 ALA A CA 1
ATOM 778 C C . ALA A 1 104 ? 5.027 8.156 -9.438 1 97.06 104 ALA A C 1
ATOM 780 O O . ALA A 1 104 ? 5.031 9.156 -8.719 1 97.06 104 ALA A O 1
ATOM 781 N N . ILE A 1 105 ? 5.918 7.199 -9.383 1 98.38 105 ILE A N 1
ATOM 782 C CA . ILE A 1 105 ? 6.996 7.27 -8.406 1 98.38 105 ILE A CA 1
ATOM 783 C C . ILE A 1 105 ? 7.871 8.484 -8.688 1 98.38 105 ILE A C 1
ATOM 785 O O . ILE A 1 105 ? 8.234 9.227 -7.766 1 98.38 105 ILE A O 1
ATOM 789 N N . HIS A 1 106 ? 8.141 8.734 -9.906 1 98.06 106 HIS A N 1
ATOM 790 C CA . HIS A 1 106 ? 8.93 9.898 -10.289 1 98.06 106 HIS A CA 1
ATOM 791 C C . HIS A 1 106 ? 8.258 11.195 -9.828 1 98.06 106 HIS A C 1
ATOM 793 O O . HIS A 1 106 ? 8.914 12.086 -9.289 1 98.06 106 HIS A O 1
ATOM 799 N N . ALA A 1 107 ? 7.027 11.266 -10.062 1 97.44 107 ALA A N 1
ATOM 800 C CA . ALA A 1 107 ? 6.281 12.453 -9.664 1 97.44 107 ALA A CA 1
ATOM 801 C C . ALA A 1 107 ? 6.344 12.656 -8.156 1 97.44 107 ALA A C 1
ATOM 803 O O . ALA A 1 107 ? 6.523 13.781 -7.68 1 97.44 107 ALA A O 1
ATOM 804 N N . VAL A 1 108 ? 6.16 11.617 -7.398 1 97.19 108 VAL A N 1
ATOM 805 C CA . VAL A 1 108 ? 6.195 11.695 -5.941 1 97.19 108 VAL A CA 1
ATOM 806 C C . VAL A 1 108 ? 7.594 12.102 -5.484 1 97.19 108 VAL A C 1
ATOM 808 O O . VAL A 1 108 ? 7.746 12.898 -4.559 1 97.19 108 VAL A O 1
ATOM 811 N N . LEU A 1 109 ? 8.578 11.57 -6.133 1 98 109 LEU A N 1
ATOM 812 C CA . LEU A 1 109 ? 9.961 11.875 -5.773 1 98 109 LEU A CA 1
ATOM 813 C C . LEU A 1 109 ? 10.273 13.344 -6.031 1 98 109 LEU A C 1
ATOM 815 O O . LEU A 1 109 ? 10.93 13.992 -5.215 1 98 109 LEU A O 1
ATOM 819 N N . ILE A 1 110 ? 9.836 13.828 -7.109 1 97.25 110 ILE A N 1
ATOM 820 C CA . ILE A 1 110 ? 10.031 15.242 -7.406 1 97.25 110 ILE A CA 1
ATOM 821 C C . ILE A 1 110 ? 9.398 16.094 -6.305 1 97.25 110 ILE A C 1
ATOM 823 O O . ILE A 1 110 ? 10.023 17.031 -5.805 1 97.25 110 ILE A O 1
ATOM 827 N N . ALA A 1 111 ? 8.203 15.742 -5.934 1 93.81 111 ALA A N 1
ATOM 828 C CA . ALA A 1 111 ? 7.539 16.453 -4.848 1 93.81 111 ALA A CA 1
ATOM 829 C C . ALA A 1 111 ? 8.328 16.344 -3.547 1 93.81 111 ALA A C 1
ATOM 831 O O . ALA A 1 111 ? 8.453 17.312 -2.799 1 93.81 111 ALA A O 1
ATOM 832 N N . GLY A 1 112 ? 8.797 15.164 -3.309 1 96.25 112 GLY A N 1
ATOM 833 C CA . GLY A 1 112 ? 9.57 14.938 -2.096 1 96.25 112 GLY A CA 1
ATOM 834 C C . GLY A 1 112 ? 10.844 15.75 -2.033 1 96.25 112 GLY A C 1
ATOM 835 O O . GLY A 1 112 ? 11.188 16.297 -0.98 1 96.25 112 GLY A O 1
ATOM 836 N N . ARG A 1 113 ? 11.484 15.914 -3.082 1 96.62 113 ARG A N 1
ATOM 837 C CA . ARG A 1 113 ? 12.758 16.609 -3.141 1 96.62 113 ARG A CA 1
ATOM 838 C C . ARG A 1 113 ? 12.57 18.125 -3.012 1 96.62 113 ARG A C 1
ATOM 840 O O . ARG A 1 113 ? 13.523 18.859 -2.758 1 96.62 113 ARG A O 1
ATOM 847 N N . ARG A 1 114 ? 11.375 18.594 -3.166 1 94.44 114 ARG A N 1
ATOM 848 C CA . ARG A 1 114 ? 11.086 20.016 -2.996 1 94.44 114 ARG A CA 1
ATOM 849 C C . ARG A 1 114 ? 10.805 20.344 -1.534 1 94.44 114 ARG A C 1
ATOM 851 O O . ARG A 1 114 ? 10.766 21.516 -1.153 1 94.44 114 ARG A O 1
ATOM 858 N N . LEU A 1 115 ? 10.555 19.344 -0.767 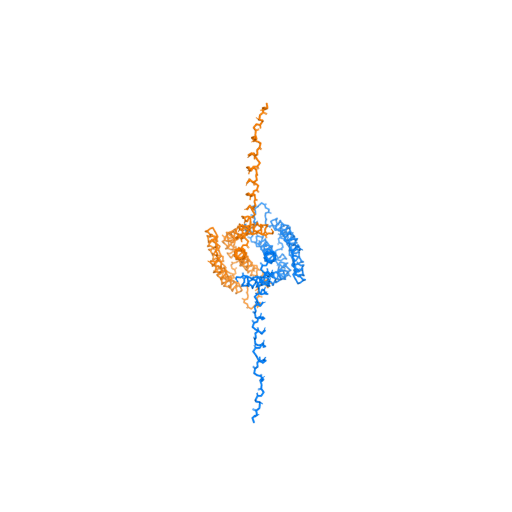1 94.06 115 LEU A N 1
ATOM 859 C CA . LEU A 1 115 ? 10.281 19.547 0.651 1 94.06 115 LEU A CA 1
ATOM 860 C C . LEU A 1 115 ? 11.578 19.75 1.434 1 94.06 115 LEU A C 1
ATOM 862 O O . LEU A 1 115 ? 12.641 19.312 1.001 1 94.06 115 LEU A O 1
ATOM 866 N N . PRO A 1 116 ? 11.453 20.5 2.57 1 92.94 116 PRO A N 1
ATOM 867 C CA . PRO A 1 116 ? 12.641 20.688 3.404 1 92.94 116 PRO A CA 1
ATOM 868 C C . PRO A 1 116 ? 12.977 19.453 4.25 1 92.94 116 PRO A C 1
ATOM 870 O O . PRO A 1 116 ? 12.945 19.531 5.48 1 92.94 116 PRO A O 1
ATOM 873 N N . LEU A 1 117 ? 13.391 18.438 3.617 1 94.12 117 LEU A N 1
ATOM 874 C CA . LEU A 1 117 ? 13.805 17.219 4.305 1 94.12 117 LEU A CA 1
ATOM 875 C C . LEU A 1 117 ? 15.234 17.344 4.812 1 94.12 117 LEU A C 1
ATOM 877 O O . LEU A 1 117 ? 16.062 18.031 4.199 1 94.12 117 LEU A O 1
ATOM 881 N N . ASP A 1 118 ? 15.508 16.734 5.926 1 92.38 118 ASP A N 1
ATOM 882 C CA . ASP A 1 118 ? 16.891 16.672 6.395 1 92.38 118 ASP A CA 1
ATOM 883 C C . ASP A 1 118 ? 17.703 15.648 5.59 1 92.38 118 ASP A C 1
ATOM 885 O O . ASP A 1 118 ? 17.188 15.047 4.645 1 92.38 118 ASP A O 1
ATOM 889 N N . ASP A 1 119 ? 18.922 15.438 5.973 1 94.31 119 ASP A N 1
ATOM 890 C CA . ASP A 1 119 ? 19.828 14.578 5.211 1 94.31 119 ASP A CA 1
ATOM 891 C C . ASP A 1 119 ? 19.344 13.125 5.223 1 94.31 119 ASP A C 1
ATOM 893 O O . ASP A 1 119 ? 19.469 12.422 4.223 1 94.31 119 ASP A O 1
ATOM 897 N N . ASP A 1 120 ? 18.875 12.672 6.371 1 95.44 120 ASP A N 1
ATOM 898 C CA . ASP A 1 120 ? 18.359 11.312 6.469 1 95.44 120 ASP A CA 1
ATOM 899 C C . ASP A 1 120 ? 17.156 11.109 5.539 1 95.44 120 ASP A C 1
ATOM 901 O O . ASP A 1 120 ? 17.078 10.086 4.852 1 95.44 120 ASP A O 1
ATOM 905 N N . GLY A 1 121 ? 16.297 12.117 5.516 1 96.25 121 GLY A N 1
ATOM 906 C CA . GLY A 1 121 ? 15.141 12.047 4.629 1 96.25 121 GLY A CA 1
ATOM 907 C C . GLY A 1 121 ? 15.516 12 3.16 1 96.25 121 GLY A C 1
ATOM 908 O O . GLY A 1 121 ? 14.945 11.227 2.389 1 96.25 121 GLY A O 1
ATOM 909 N N . ALA A 1 122 ? 16.438 12.781 2.799 1 96.81 122 ALA A N 1
ATOM 910 C CA . ALA A 1 122 ? 16.891 12.805 1.411 1 96.81 122 ALA A CA 1
ATOM 911 C C . ALA A 1 122 ? 17.547 11.477 1.027 1 96.81 122 ALA A C 1
ATOM 913 O O . ALA A 1 122 ? 17.328 10.969 -0.077 1 96.81 122 ALA A O 1
ATOM 914 N N . ALA A 1 123 ? 18.328 10.898 1.891 1 97.44 123 ALA A N 1
ATOM 915 C CA . ALA A 1 123 ? 19 9.625 1.642 1 97.44 123 ALA A CA 1
ATOM 916 C C . ALA A 1 123 ? 17.969 8.5 1.478 1 97.44 123 ALA A C 1
ATOM 918 O O . ALA A 1 123 ? 18.125 7.637 0.612 1 97.44 123 ALA A O 1
ATOM 919 N N . ARG A 1 124 ? 16.984 8.57 2.324 1 97.62 124 ARG A N 1
ATOM 920 C CA . ARG A 1 124 ? 15.953 7.543 2.26 1 97.62 124 ARG A CA 1
ATOM 921 C C . ARG A 1 124 ? 15.148 7.656 0.968 1 97.62 124 ARG A C 1
ATOM 923 O O . ARG A 1 124 ? 14.742 6.645 0.398 1 97.62 124 ARG A O 1
ATOM 930 N N . LEU A 1 125 ? 14.93 8.867 0.488 1 97.88 125 LEU A N 1
ATOM 931 C CA . LEU A 1 125 ? 14.266 9.047 -0.8 1 97.88 125 LEU A CA 1
ATOM 932 C C . LEU A 1 125 ? 15.078 8.398 -1.919 1 97.88 125 LEU A C 1
ATOM 934 O O . LEU A 1 125 ? 14.516 7.719 -2.785 1 97.88 125 LEU A O 1
ATOM 938 N N . SER A 1 126 ? 16.312 8.586 -1.821 1 97.88 126 SER A N 1
ATOM 939 C CA . SER A 1 126 ? 17.188 8.016 -2.844 1 97.88 126 SER A CA 1
ATOM 940 C C . SER A 1 126 ? 17.203 6.496 -2.773 1 97.88 126 SER A C 1
ATOM 942 O O . SER A 1 126 ? 17.219 5.82 -3.805 1 97.88 126 SER A O 1
ATOM 944 N N . GLU A 1 127 ? 17.219 5.98 -1.604 1 98.19 127 GLU A N 1
ATOM 945 C CA . GLU A 1 127 ? 17.156 4.535 -1.402 1 98.19 127 GLU A CA 1
ATOM 946 C C . GLU A 1 127 ? 15.867 3.955 -1.981 1 98.19 127 GLU A C 1
ATOM 948 O O . GLU A 1 127 ? 15.898 2.938 -2.674 1 98.19 127 GLU A O 1
ATOM 953 N N . ILE A 1 128 ? 14.797 4.609 -1.688 1 98.56 128 ILE A N 1
ATOM 954 C CA . ILE A 1 128 ? 13.508 4.16 -2.189 1 98.56 128 ILE A CA 1
ATOM 955 C C . ILE A 1 128 ? 13.492 4.223 -3.715 1 98.56 128 ILE A C 1
ATOM 957 O O . ILE A 1 128 ? 13 3.309 -4.375 1 98.56 128 ILE A O 1
ATOM 961 N N . GLU A 1 129 ? 14.023 5.297 -4.258 1 98.62 129 GLU A N 1
ATOM 962 C CA . GLU A 1 129 ? 14.102 5.445 -5.707 1 98.62 129 GLU A CA 1
ATOM 963 C C . GLU A 1 129 ? 14.867 4.293 -6.344 1 98.62 129 GLU A C 1
ATOM 965 O O . GLU A 1 129 ? 14.406 3.699 -7.324 1 98.62 129 GLU A O 1
ATOM 970 N N . THR A 1 130 ? 15.977 3.965 -5.801 1 98.69 130 THR A N 1
ATOM 971 C CA . THR A 1 130 ? 16.812 2.885 -6.32 1 98.69 130 THR A CA 1
ATOM 972 C C . THR A 1 130 ? 16.047 1.558 -6.285 1 98.69 130 THR A C 1
ATOM 974 O O . THR A 1 130 ? 16.016 0.828 -7.277 1 98.69 130 THR A O 1
ATOM 977 N N . SER A 1 131 ? 15.445 1.283 -5.164 1 98.62 131 SER A N 1
ATOM 978 C CA . SER A 1 131 ? 14.711 0.031 -4.992 1 98.62 131 SER A CA 1
ATOM 979 C C . SER A 1 131 ? 13.492 -0.028 -5.902 1 98.62 131 SER A C 1
ATOM 981 O O . SER A 1 131 ? 13.188 -1.077 -6.473 1 98.62 131 SER A O 1
ATOM 983 N N . ALA A 1 132 ? 12.781 1.091 -6.004 1 98.75 132 ALA A N 1
ATOM 984 C CA . ALA A 1 132 ? 11.609 1.141 -6.871 1 98.75 132 ALA A CA 1
ATOM 985 C C . ALA A 1 132 ? 12 0.931 -8.336 1 98.75 132 ALA A C 1
ATOM 987 O O . ALA A 1 132 ? 11.32 0.218 -9.07 1 98.75 132 ALA A O 1
ATOM 988 N N . ASN A 1 133 ? 13.07 1.513 -8.742 1 98.69 133 ASN A N 1
ATOM 989 C CA . ASN A 1 133 ? 13.555 1.325 -10.109 1 98.69 133 ASN A CA 1
ATOM 990 C C . ASN A 1 133 ? 13.914 -0.133 -10.383 1 98.69 133 ASN A C 1
ATOM 992 O O . ASN A 1 133 ? 13.672 -0.642 -11.477 1 98.69 133 ASN A O 1
ATOM 996 N N . GLU A 1 134 ? 14.492 -0.73 -9.406 1 98.75 134 GLU A N 1
ATOM 997 C CA . GLU A 1 134 ? 14.797 -2.15 -9.547 1 98.75 134 GLU A CA 1
ATOM 998 C C . GLU A 1 134 ? 13.523 -2.977 -9.711 1 98.75 134 GLU A C 1
ATOM 1000 O O . GLU A 1 134 ? 13.445 -3.842 -10.586 1 98.75 134 GLU A O 1
ATOM 1005 N N . ILE A 1 135 ? 12.539 -2.717 -8.898 1 98.75 135 ILE A N 1
ATOM 1006 C CA . ILE A 1 135 ? 11.266 -3.432 -8.977 1 98.75 135 ILE A CA 1
ATOM 1007 C C . ILE A 1 135 ? 10.656 -3.256 -10.359 1 98.75 135 ILE A C 1
ATOM 1009 O O . ILE A 1 135 ? 10.164 -4.219 -10.953 1 98.75 135 ILE A O 1
ATOM 1013 N N . ILE A 1 136 ? 10.703 -2.072 -10.852 1 98.88 136 ILE A N 1
ATOM 1014 C CA . ILE A 1 136 ? 10.125 -1.747 -12.148 1 98.88 136 ILE A CA 1
ATOM 1015 C C . ILE A 1 136 ? 10.883 -2.482 -13.25 1 98.88 136 ILE A C 1
ATOM 1017 O O . ILE A 1 136 ? 10.273 -3.074 -14.148 1 98.88 136 ILE A O 1
ATOM 1021 N N . ALA A 1 137 ? 12.172 -2.484 -13.18 1 98.81 137 ALA A N 1
ATOM 1022 C CA . ALA A 1 137 ? 12.992 -3.193 -14.164 1 98.81 137 ALA A CA 1
ATOM 1023 C C . ALA A 1 137 ? 12.68 -4.688 -14.156 1 98.81 137 ALA A C 1
ATOM 1025 O O . ALA A 1 137 ? 12.586 -5.312 -15.219 1 98.81 137 ALA A O 1
ATOM 1026 N N . ILE A 1 138 ? 12.555 -5.203 -12.984 1 98.81 138 ILE A N 1
ATOM 1027 C CA . ILE A 1 138 ? 12.227 -6.617 -12.867 1 98.81 138 ILE A CA 1
ATOM 1028 C C . ILE A 1 138 ? 10.852 -6.883 -13.484 1 98.81 138 ILE A C 1
ATOM 1030 O O . ILE A 1 138 ? 10.664 -7.867 -14.203 1 98.81 138 ILE A O 1
ATOM 1034 N N . GLY A 1 139 ? 9.867 -6.035 -13.203 1 98.44 139 GLY A N 1
ATOM 1035 C CA . GLY A 1 139 ? 8.547 -6.172 -13.812 1 98.44 139 GLY A CA 1
ATOM 1036 C C . GLY A 1 139 ? 8.594 -6.211 -15.328 1 98.44 139 GLY A C 1
ATOM 1037 O O . GLY A 1 139 ? 7.938 -7.047 -15.945 1 98.44 139 GLY A O 1
ATOM 1038 N N . HIS A 1 140 ? 9.391 -5.344 -15.867 1 98.56 140 HIS A N 1
ATOM 1039 C CA . HIS A 1 140 ? 9.547 -5.332 -17.312 1 98.56 140 HIS A CA 1
ATOM 1040 C C . HIS A 1 140 ? 10.211 -6.613 -17.812 1 98.56 140 HIS A C 1
ATOM 1042 O O . HIS A 1 140 ? 9.859 -7.133 -18.875 1 98.56 140 HIS A O 1
ATOM 1048 N N . SER A 1 141 ? 11.148 -7.102 -17.078 1 98.62 141 SER A N 1
ATOM 1049 C CA . SER A 1 141 ? 11.859 -8.312 -17.484 1 98.62 141 SER A CA 1
ATOM 1050 C C . SER A 1 141 ? 10.953 -9.539 -17.375 1 98.62 141 SER A C 1
ATOM 1052 O O . SER A 1 141 ? 11.211 -10.555 -18.016 1 98.62 141 SER A O 1
ATOM 1054 N N . MET A 1 142 ? 9.914 -9.477 -16.562 1 98.38 142 MET A N 1
ATOM 1055 C CA . MET A 1 142 ? 8.992 -10.594 -16.391 1 98.38 142 MET A CA 1
ATOM 1056 C C . MET A 1 142 ? 8.055 -10.719 -17.578 1 98.38 142 MET A C 1
ATOM 1058 O O . MET A 1 142 ? 7.52 -11.797 -17.844 1 98.38 142 MET A O 1
ATOM 1062 N N . VAL A 1 143 ? 7.836 -9.586 -18.297 1 97.12 143 VAL A N 1
ATOM 1063 C CA . VAL A 1 143 ? 6.844 -9.555 -19.375 1 97.12 143 VAL A CA 1
ATOM 1064 C C . VAL A 1 143 ? 7.188 -10.594 -20.438 1 97.12 143 VAL A C 1
ATOM 1066 O O . VAL A 1 143 ? 6.402 -11.516 -20.688 1 97.12 143 VAL A O 1
ATOM 1069 N N . PRO A 1 144 ? 8.367 -10.586 -21 1 98.06 144 PRO A N 1
ATOM 1070 C CA . PRO A 1 144 ? 8.672 -11.602 -22.016 1 98.06 144 PRO A CA 1
ATOM 1071 C C . PRO A 1 144 ? 8.734 -13.008 -21.438 1 98.06 144 PRO A C 1
ATOM 1073 O O . PRO A 1 144 ? 8.43 -13.984 -22.141 1 98.06 144 PRO A O 1
ATOM 1076 N N . LEU A 1 145 ? 9.141 -13.234 -20.188 1 98.38 145 LEU A N 1
ATOM 1077 C CA . LEU A 1 145 ? 9.164 -14.547 -19.547 1 98.38 145 LEU A CA 1
ATOM 1078 C C . LEU A 1 145 ? 7.754 -15.125 -19.453 1 98.38 145 LEU A C 1
ATOM 1080 O O . LEU A 1 145 ? 7.535 -16.297 -19.781 1 98.38 145 LEU A O 1
ATOM 1084 N N . LEU A 1 146 ? 6.836 -14.281 -19.062 1 97.31 146 LEU A N 1
ATOM 1085 C CA . LEU A 1 146 ? 5.457 -14.719 -18.906 1 97.31 146 LEU A CA 1
ATOM 1086 C C . LEU A 1 146 ? 4.809 -14.977 -20.266 1 97.31 146 LEU A C 1
ATOM 1088 O O . LEU A 1 146 ? 4.008 -15.906 -20.406 1 97.31 146 LEU A O 1
ATOM 1092 N N . GLU A 1 147 ? 5.129 -14.188 -21.266 1 96.31 147 GLU A N 1
ATOM 1093 C CA . GLU A 1 147 ? 4.648 -14.43 -22.625 1 96.31 147 GLU A CA 1
ATOM 1094 C C . GLU A 1 147 ? 5.117 -15.781 -23.156 1 96.31 147 GLU A C 1
ATOM 1096 O O . GLU A 1 147 ? 4.383 -16.469 -23.875 1 96.31 147 GLU A O 1
ATOM 1101 N N . ALA A 1 148 ? 6.309 -16.188 -22.75 1 97.19 148 ALA A N 1
ATOM 1102 C CA . ALA A 1 148 ? 6.891 -17.453 -23.172 1 97.19 148 ALA A CA 1
ATOM 1103 C C . ALA A 1 148 ? 6.414 -18.594 -22.281 1 97.19 148 ALA A C 1
ATOM 1105 O O . ALA A 1 148 ? 6.77 -19.766 -22.516 1 97.19 148 ALA A O 1
ATOM 1106 N N . GLY A 1 149 ? 5.672 -18.281 -21.281 1 95.94 149 GLY A N 1
ATOM 1107 C CA . GLY A 1 149 ? 5.168 -19.297 -20.375 1 95.94 149 GLY A CA 1
ATOM 1108 C C . GLY A 1 149 ? 6.199 -19.766 -19.359 1 95.94 149 GLY A C 1
ATOM 1109 O O . GLY A 1 149 ? 6.039 -20.812 -18.734 1 95.94 149 GLY A O 1
ATOM 1110 N N . ASP A 1 150 ? 7.293 -18.969 -19.156 1 97.44 150 ASP A N 1
ATOM 1111 C CA . ASP A 1 150 ? 8.328 -19.312 -18.188 1 97.44 150 ASP A CA 1
ATOM 1112 C C . ASP A 1 150 ? 7.957 -18.828 -16.781 1 97.44 150 ASP A C 1
ATOM 1114 O O . ASP A 1 150 ? 8.586 -17.922 -16.25 1 97.44 150 ASP A O 1
ATOM 1118 N N . ILE A 1 151 ? 7.035 -19.469 -16.172 1 97.25 151 ILE A N 1
ATOM 1119 C CA . ILE A 1 151 ? 6.445 -19.109 -14.898 1 97.25 151 ILE A CA 1
ATOM 1120 C C . ILE A 1 151 ? 7.488 -19.25 -13.789 1 97.25 151 ILE A C 1
ATOM 1122 O O . ILE A 1 151 ? 7.57 -18.422 -12.891 1 97.25 151 ILE A O 1
ATOM 1126 N N . LYS A 1 152 ? 8.203 -20.297 -13.867 1 96.56 152 LYS A N 1
ATOM 1127 C CA . LYS A 1 152 ? 9.195 -20.578 -12.836 1 96.56 152 LYS A CA 1
ATOM 1128 C C . LYS A 1 152 ? 10.234 -19.453 -12.766 1 96.56 152 LYS A C 1
ATOM 1130 O O . LYS A 1 152 ? 10.562 -18.984 -11.672 1 96.56 152 LYS A O 1
ATOM 1135 N N . LYS A 1 153 ? 10.703 -19.109 -13.906 1 97.75 153 LYS A N 1
ATOM 1136 C CA . LYS A 1 153 ? 11.703 -18.047 -13.93 1 97.75 153 LYS A CA 1
ATOM 1137 C C . LYS A 1 153 ? 11.102 -16.719 -13.469 1 97.75 153 LYS A C 1
ATOM 1139 O O . LYS A 1 153 ? 11.742 -15.961 -12.727 1 97.75 153 LYS A O 1
ATOM 1144 N N . ALA A 1 154 ? 9.906 -16.359 -13.891 1 98.12 154 ALA A N 1
ATOM 1145 C CA . ALA A 1 154 ? 9.234 -15.141 -13.453 1 98.12 154 ALA A CA 1
ATOM 1146 C C . ALA A 1 154 ? 9.031 -15.133 -11.938 1 98.12 154 ALA A C 1
ATOM 1148 O O . ALA A 1 154 ? 9.289 -14.125 -11.281 1 98.12 154 ALA A O 1
ATOM 1149 N N . THR A 1 155 ? 8.594 -16.266 -11.43 1 97.19 155 THR A N 1
ATOM 1150 C CA . THR A 1 155 ? 8.359 -16.375 -9.992 1 97.19 155 THR A CA 1
ATOM 1151 C C . THR A 1 155 ? 9.672 -16.234 -9.227 1 97.19 155 THR A C 1
ATOM 1153 O O . THR A 1 155 ? 9.711 -15.609 -8.164 1 97.19 155 THR A O 1
ATOM 1156 N N . SER A 1 156 ? 10.711 -16.828 -9.758 1 95.88 156 SER A N 1
ATOM 1157 C CA . SER A 1 156 ? 12.023 -16.703 -9.133 1 95.88 156 SER A CA 1
ATOM 1158 C C . SER A 1 156 ? 12.492 -15.258 -9.102 1 95.88 156 SER A C 1
ATOM 1160 O O . SER A 1 156 ? 13.047 -14.797 -8.102 1 95.88 156 SER A O 1
ATOM 1162 N N . LEU A 1 157 ? 12.297 -14.555 -10.18 1 97.38 157 LEU A N 1
ATOM 1163 C CA . LEU A 1 157 ? 12.664 -13.141 -10.219 1 97.38 157 LEU A CA 1
ATOM 1164 C C . LEU A 1 157 ? 11.883 -12.344 -9.188 1 97.38 157 LEU A C 1
ATOM 1166 O O . LEU A 1 157 ? 12.445 -11.5 -8.492 1 97.38 157 LEU A O 1
ATOM 1170 N N . TYR A 1 158 ? 10.609 -12.609 -9.086 1 97.44 158 TYR A N 1
ATOM 1171 C CA . TYR A 1 158 ? 9.781 -11.945 -8.086 1 97.44 158 TYR A CA 1
ATOM 1172 C C . TYR A 1 158 ? 10.32 -12.188 -6.684 1 97.44 158 TYR A C 1
ATOM 1174 O O . TYR A 1 158 ? 10.555 -11.234 -5.934 1 97.44 158 TYR A O 1
ATOM 1182 N N . ALA A 1 159 ? 10.562 -13.375 -6.375 1 95 159 ALA A N 1
ATOM 1183 C CA . ALA A 1 159 ? 10.938 -13.781 -5.023 1 95 159 ALA A CA 1
ATOM 1184 C C . ALA A 1 159 ? 12.344 -13.32 -4.68 1 95 159 ALA A C 1
ATOM 1186 O O . ALA A 1 159 ? 12.602 -12.867 -3.562 1 95 159 ALA A O 1
ATOM 1187 N N . GLN A 1 160 ? 13.227 -13.375 -5.602 1 94.69 160 GLN A N 1
ATOM 1188 C CA . GLN A 1 160 ? 14.641 -13.227 -5.289 1 94.69 160 GLN A CA 1
ATOM 1189 C C . GLN A 1 160 ? 15.102 -11.789 -5.508 1 94.69 160 GLN A C 1
ATOM 1191 O O . GLN A 1 160 ? 16.141 -11.383 -4.996 1 94.69 160 GLN A O 1
ATOM 1196 N N . ARG A 1 161 ? 14.32 -11.078 -6.301 1 96.75 161 ARG A N 1
ATOM 1197 C CA . ARG A 1 161 ? 14.828 -9.75 -6.629 1 96.75 161 ARG A CA 1
ATOM 1198 C C . ARG A 1 161 ? 13.805 -8.672 -6.266 1 96.75 161 ARG A C 1
ATOM 1200 O O . ARG A 1 161 ? 14.125 -7.723 -5.547 1 96.75 161 ARG A O 1
ATOM 1207 N N . SER A 1 162 ? 12.555 -8.836 -6.711 1 97.5 162 SER A N 1
ATOM 1208 C CA . SER A 1 162 ? 11.555 -7.812 -6.426 1 97.5 162 SER A CA 1
ATOM 1209 C C . SER A 1 162 ? 11.258 -7.734 -4.93 1 97.5 162 SER A C 1
ATOM 1211 O O . SER A 1 162 ? 11.117 -6.641 -4.375 1 97.5 162 SER A O 1
ATOM 1213 N N . VAL A 1 163 ? 11.141 -8.844 -4.289 1 95.69 163 VAL A N 1
ATOM 1214 C CA . VAL A 1 163 ? 10.734 -8.875 -2.891 1 95.69 163 VAL A CA 1
ATOM 1215 C C . VAL A 1 163 ? 11.812 -8.227 -2.023 1 95.69 163 VAL A C 1
ATOM 1217 O O . VAL A 1 163 ? 11.516 -7.332 -1.228 1 95.69 163 VAL A O 1
ATOM 1220 N N . PRO A 1 164 ? 13.086 -8.609 -2.143 1 94.88 164 PRO A N 1
ATOM 1221 C CA . PRO A 1 164 ? 14.102 -7.895 -1.36 1 94.88 164 PRO A CA 1
ATOM 1222 C C . PRO A 1 164 ? 14.117 -6.395 -1.644 1 94.88 164 PRO A C 1
ATOM 1224 O O . PRO A 1 164 ? 14.328 -5.594 -0.729 1 94.88 164 PRO A O 1
ATOM 1227 N N . ALA A 1 165 ? 13.938 -5.984 -2.871 1 97 165 ALA A N 1
ATOM 1228 C CA . ALA A 1 165 ? 13.875 -4.566 -3.213 1 97 165 ALA A CA 1
ATOM 1229 C C . ALA A 1 165 ? 12.695 -3.887 -2.523 1 97 165 ALA A C 1
ATOM 1231 O O . ALA A 1 165 ? 12.805 -2.75 -2.057 1 97 165 ALA A O 1
ATOM 1232 N N . GLN A 1 166 ? 11.555 -4.559 -2.49 1 96.88 166 GLN A N 1
ATOM 1233 C CA . GLN A 1 166 ? 10.391 -4.035 -1.784 1 96.88 166 GLN A CA 1
ATOM 1234 C C . GLN A 1 166 ? 10.688 -3.838 -0.301 1 96.88 166 GLN A C 1
ATOM 1236 O O . GLN A 1 166 ? 10.312 -2.82 0.283 1 96.88 166 GLN A O 1
ATOM 1241 N N . VAL A 1 167 ? 11.281 -4.793 0.262 1 94.69 167 VAL A N 1
ATOM 1242 C CA . VAL A 1 167 ? 11.594 -4.727 1.686 1 94.69 167 VAL A CA 1
ATOM 1243 C C . VAL A 1 167 ? 12.461 -3.5 1.966 1 94.69 167 VAL A C 1
ATOM 1245 O O . VAL A 1 167 ? 12.219 -2.766 2.926 1 94.69 167 VAL A O 1
ATOM 1248 N N . ALA A 1 168 ? 13.391 -3.285 1.148 1 95.75 168 ALA A N 1
ATOM 1249 C CA . ALA A 1 168 ? 14.266 -2.125 1.302 1 95.75 168 ALA A CA 1
ATOM 1250 C C . ALA A 1 168 ? 13.484 -0.824 1.149 1 95.75 168 ALA A C 1
ATOM 1252 O O . ALA A 1 168 ? 13.594 0.076 1.985 1 95.75 168 ALA A O 1
ATOM 1253 N N . ALA A 1 169 ? 12.672 -0.736 0.113 1 97.25 169 ALA A N 1
ATOM 1254 C CA . ALA A 1 169 ? 11.922 0.483 -0.167 1 97.25 169 ALA A CA 1
ATOM 1255 C C . ALA A 1 169 ? 10.906 0.763 0.935 1 97.25 169 ALA A C 1
ATOM 1257 O O . ALA A 1 169 ? 10.812 1.888 1.434 1 97.25 169 ALA A O 1
ATOM 1258 N N . VAL A 1 170 ? 10.164 -0.239 1.311 1 95.12 170 VAL A N 1
ATOM 1259 C CA . VAL A 1 170 ? 9.086 -0.089 2.283 1 95.12 170 VAL A CA 1
ATOM 1260 C C . VAL A 1 170 ? 9.68 0.152 3.672 1 95.12 170 VAL A C 1
ATOM 1262 O O . VAL A 1 170 ? 9.133 0.935 4.457 1 95.12 170 VAL A O 1
ATOM 1265 N N . GLY A 1 171 ? 10.773 -0.546 3.932 1 94.06 171 GLY A N 1
ATOM 1266 C CA . GLY A 1 171 ? 11.445 -0.276 5.191 1 94.06 171 GLY A CA 1
ATOM 1267 C C . GLY A 1 171 ? 11.883 1.169 5.332 1 94.06 171 GLY A C 1
ATOM 1268 O O . GLY A 1 171 ? 11.648 1.796 6.367 1 94.06 171 GLY A O 1
ATOM 1269 N N . ALA A 1 172 ? 12.461 1.691 4.324 1 96.75 172 ALA A N 1
ATOM 1270 C CA . ALA A 1 172 ? 12.906 3.084 4.312 1 96.75 172 ALA A CA 1
ATOM 1271 C C . ALA A 1 172 ? 11.719 4.035 4.449 1 96.75 172 ALA A C 1
ATOM 1273 O O . ALA A 1 172 ? 11.75 4.969 5.258 1 96.75 172 ALA A O 1
ATOM 1274 N N . ALA A 1 173 ? 10.711 3.783 3.672 1 96.81 173 ALA A N 1
ATOM 1275 C CA . ALA A 1 173 ? 9.531 4.648 3.676 1 96.81 173 ALA A CA 1
ATOM 1276 C C . ALA A 1 173 ? 8.828 4.605 5.027 1 96.81 173 ALA A C 1
ATOM 1278 O O . ALA A 1 173 ? 8.383 5.637 5.535 1 96.81 173 ALA A O 1
ATOM 1279 N N . TYR A 1 174 ? 8.766 3.479 5.609 1 93.06 174 TYR A N 1
ATOM 1280 C CA . TYR A 1 174 ? 8.094 3.309 6.891 1 93.06 174 TYR A CA 1
ATOM 1281 C C . TYR A 1 174 ? 8.859 4.02 8 1 93.06 174 TYR A C 1
ATOM 1283 O O . TYR A 1 174 ? 8.258 4.707 8.836 1 93.06 174 TYR A O 1
ATOM 1291 N N . THR A 1 175 ? 10.07 3.797 8.016 1 94.25 175 THR A N 1
ATOM 1292 C CA . THR A 1 175 ? 10.898 4.457 9.016 1 94.25 175 THR A CA 1
ATOM 1293 C C . THR A 1 175 ? 10.711 5.973 8.961 1 94.25 175 THR A C 1
ATOM 1295 O O . THR A 1 175 ? 10.484 6.613 9.992 1 94.25 175 THR A O 1
ATOM 1298 N N . MET A 1 176 ? 10.688 6.512 7.816 1 95.69 176 MET A N 1
ATOM 1299 C CA . MET A 1 176 ? 10.57 7.957 7.656 1 95.69 176 MET A CA 1
ATOM 1300 C C . MET A 1 176 ? 9.164 8.43 8 1 95.69 176 MET A C 1
ATOM 1302 O O . MET A 1 176 ? 8.992 9.383 8.766 1 95.69 176 MET A O 1
ATOM 1306 N N . SER A 1 177 ? 8.195 7.785 7.438 1 93.81 177 SER A N 1
ATOM 1307 C CA . SER A 1 177 ? 6.828 8.227 7.672 1 93.81 177 SER A CA 1
ATOM 1308 C C . SER A 1 177 ? 6.453 8.109 9.148 1 93.81 177 SER A C 1
ATOM 1310 O O . SER A 1 177 ? 5.844 9.016 9.711 1 93.81 177 SER A O 1
ATOM 1312 N N . SER A 1 178 ? 6.848 7.043 9.805 1 91 178 SER A N 1
ATOM 1313 C CA . SER A 1 178 ? 6.531 6.852 11.219 1 91 178 SER A CA 1
ATOM 1314 C C . SER A 1 178 ? 7.242 7.883 12.086 1 91 178 SER A C 1
ATOM 1316 O O . SER A 1 178 ? 6.656 8.414 13.031 1 91 178 SER A O 1
ATOM 1318 N N . GLY A 1 179 ? 8.516 8.102 11.75 1 91.69 179 GLY A N 1
ATOM 1319 C CA . GLY A 1 179 ? 9.242 9.141 12.469 1 91.69 179 GLY A CA 1
ATOM 1320 C C . GLY A 1 179 ? 8.625 10.516 12.328 1 91.69 179 GLY A C 1
ATOM 1321 O O . GLY A 1 179 ? 8.453 11.234 13.312 1 91.69 179 GLY A O 1
ATOM 1322 N N . LEU A 1 180 ? 8.242 10.844 11.195 1 91.31 180 LEU A N 1
ATOM 1323 C CA . LEU A 1 180 ? 7.629 12.141 10.906 1 91.31 180 LEU A CA 1
ATOM 1324 C C . LEU A 1 180 ? 6.266 12.258 11.586 1 91.31 180 LEU A C 1
ATOM 1326 O O . LEU A 1 180 ? 5.906 13.328 12.086 1 91.31 180 LEU A O 1
ATOM 1330 N N . GLU A 1 181 ? 5.523 11.211 11.57 1 88.31 181 GLU A N 1
ATOM 1331 C CA . GLU A 1 181 ? 4.219 11.211 12.227 1 88.31 181 GLU A CA 1
ATOM 1332 C C . GLU A 1 181 ? 4.363 11.422 13.734 1 88.31 181 GLU A C 1
ATOM 1334 O O . GLU A 1 181 ? 3.564 12.133 14.344 1 88.31 181 GLU A O 1
ATOM 1339 N N . ARG A 1 182 ? 5.312 10.781 14.281 1 87.5 182 ARG A N 1
ATOM 1340 C CA . ARG A 1 182 ? 5.562 10.969 15.703 1 87.5 182 ARG A CA 1
ATOM 1341 C C . ARG A 1 182 ? 5.914 12.422 16.016 1 87.5 182 ARG A C 1
ATOM 1343 O O . ARG A 1 182 ? 5.422 12.992 16.984 1 87.5 182 ARG A O 1
ATOM 1350 N N . GLN A 1 183 ? 6.699 12.977 15.195 1 86.88 183 GLN A N 1
ATOM 1351 C CA . GLN A 1 183 ? 7.059 14.383 15.367 1 86.88 183 GLN A CA 1
ATOM 1352 C C . GLN A 1 183 ? 5.836 15.281 15.234 1 86.88 183 GLN A C 1
ATOM 1354 O O . GLN A 1 183 ? 5.672 16.234 16 1 86.88 183 GLN A O 1
ATOM 1359 N N . LEU A 1 184 ? 5.082 14.945 14.266 1 83.94 184 LEU A N 1
ATOM 1360 C CA . LEU A 1 184 ? 3.871 15.727 14.039 1 83.94 184 LEU A CA 1
ATOM 1361 C C . LEU A 1 184 ? 2.943 15.656 15.25 1 83.94 184 LEU A C 1
ATOM 1363 O O . LEU A 1 184 ? 2.328 16.656 15.625 1 83.94 184 LEU A O 1
ATOM 1367 N N . LYS A 1 185 ? 2.803 14.539 15.773 1 81.75 185 LYS A N 1
ATOM 1368 C CA . LYS A 1 185 ? 1.979 14.375 16.969 1 81.75 185 LYS A CA 1
ATOM 1369 C C . LYS A 1 185 ? 2.506 15.227 18.125 1 81.75 185 LYS A C 1
ATOM 1371 O O . LYS A 1 185 ? 1.729 15.875 18.828 1 81.75 185 LYS A O 1
ATOM 1376 N N . LEU A 1 186 ? 3.744 15.25 18.266 1 83.12 186 LEU A N 1
ATOM 1377 C CA . LEU A 1 186 ? 4.355 16.047 19.312 1 83.12 186 LEU A CA 1
ATOM 1378 C C . LEU A 1 186 ? 4.148 17.547 19.062 1 83.12 186 LEU A C 1
ATOM 1380 O O . LEU A 1 186 ? 3.846 18.297 19.984 1 83.12 186 LEU A O 1
ATOM 1384 N N . MET A 1 187 ? 4.324 17.844 17.844 1 78.25 187 MET A N 1
ATOM 1385 C CA . MET A 1 187 ? 4.105 19.234 17.469 1 78.25 187 MET A CA 1
ATOM 1386 C C . MET A 1 187 ? 2.666 19.656 17.734 1 78.25 187 MET A C 1
ATOM 1388 O O . MET A 1 187 ? 2.42 20.734 18.266 1 78.25 187 MET A O 1
ATOM 1392 N N . SER A 1 188 ? 1.753 18.844 17.391 1 75.81 188 SER A N 1
ATOM 1393 C CA . SER A 1 188 ? 0.34 19.141 17.594 1 75.81 188 SER A CA 1
ATOM 1394 C C . SER A 1 188 ? 0.007 19.297 19.078 1 75.81 188 SER A C 1
ATOM 1396 O O . SER A 1 188 ? -0.81 20.141 19.438 1 75.81 188 SER A O 1
ATOM 1398 N N . LEU A 1 189 ? 0.621 18.5 19.891 1 77.25 189 LEU A N 1
ATOM 1399 C CA . LEU A 1 189 ? 0.392 18.594 21.328 1 77.25 189 LEU A CA 1
ATOM 1400 C C . LEU A 1 189 ? 0.945 19.891 21.891 1 77.25 189 LEU A C 1
ATOM 1402 O O . LEU A 1 189 ? 0.355 20.484 22.797 1 77.25 189 LEU A O 1
ATOM 1406 N N . ARG A 1 190 ? 1.941 20.391 21.328 1 78.12 190 ARG A N 1
ATOM 1407 C CA . ARG A 1 190 ? 2.578 21.609 21.797 1 78.12 190 ARG A CA 1
ATOM 1408 C C . ARG A 1 190 ? 1.81 22.844 21.328 1 78.12 190 ARG A C 1
ATOM 1410 O O . ARG A 1 190 ? 1.91 23.906 21.938 1 78.12 190 ARG A O 1
ATOM 1417 N N . CYS A 1 191 ? 1.176 22.672 20.25 1 74.31 191 CYS A N 1
ATOM 1418 C CA . CYS A 1 191 ? 0.474 23.812 19.688 1 74.31 191 CYS A CA 1
ATOM 1419 C C . CYS A 1 191 ? -0.952 23.891 20.219 1 74.31 191 CYS A C 1
ATOM 1421 O O . CYS A 1 191 ? -1.705 24.797 19.859 1 74.31 191 CYS A O 1
ATOM 1423 N N . ARG A 1 192 ? -1.485 22.969 21 1 66.88 192 ARG A N 1
ATOM 1424 C CA . ARG A 1 192 ? -2.783 23.062 21.656 1 66.88 192 ARG A CA 1
ATOM 1425 C C . ARG A 1 192 ? -2.723 24.016 22.844 1 66.88 192 ARG A C 1
ATOM 1427 O O . ARG A 1 192 ? -1.68 24.141 23.484 1 66.88 192 ARG A O 1
ATOM 1434 N N . MET B 1 1 ? -22.969 98.562 -2.086 1 32.19 1 MET B N 1
ATOM 1435 C CA . MET B 1 1 ? -22.094 97.688 -1.306 1 32.19 1 MET B CA 1
ATOM 1436 C C . MET B 1 1 ? -22.703 96.312 -1.128 1 32.19 1 MET B C 1
ATOM 1438 O O . MET B 1 1 ? -23.609 96.125 -0.298 1 32.19 1 MET B O 1
ATOM 1442 N N . LYS B 1 2 ? -22.859 95.562 -2.268 1 40.34 2 LYS B N 1
ATOM 1443 C CA . LYS B 1 2 ? -23.453 94.25 -2.508 1 40.34 2 LYS B CA 1
ATOM 1444 C C . LYS B 1 2 ? -22.656 93.125 -1.82 1 40.34 2 LYS B C 1
ATOM 1446 O O . LYS B 1 2 ? -21.453 92.938 -2.072 1 40.34 2 LYS B O 1
ATOM 1451 N N . ARG B 1 3 ? -23.125 92.812 -0.555 1 40.06 3 ARG B N 1
ATOM 1452 C CA . ARG B 1 3 ? -22.609 91.75 0.343 1 40.06 3 ARG B CA 1
ATOM 1453 C C . ARG B 1 3 ? -22.719 90.375 -0.29 1 40.06 3 ARG B C 1
ATOM 1455 O O . ARG B 1 3 ? -23.812 89.938 -0.687 1 40.06 3 ARG B O 1
ATOM 1462 N N . LYS B 1 4 ? -21.641 89.938 -0.986 1 42.59 4 LYS B N 1
ATOM 1463 C CA . LYS B 1 4 ? -21.484 88.625 -1.56 1 42.59 4 LYS B CA 1
ATOM 1464 C C . LYS B 1 4 ? -21.609 87.5 -0.485 1 42.59 4 LYS B C 1
ATOM 1466 O O . LYS B 1 4 ? -20.938 87.562 0.548 1 42.59 4 LYS B O 1
ATOM 1471 N N . PRO B 1 5 ? -22.781 86.75 -0.428 1 41.94 5 PRO B N 1
ATOM 1472 C CA . PRO B 1 5 ? -23 85.688 0.565 1 41.94 5 PRO B CA 1
ATOM 1473 C C . PRO B 1 5 ? -21.953 84.625 0.499 1 41.94 5 PRO B C 1
ATOM 1475 O O . PRO B 1 5 ? -21.328 84.438 -0.548 1 41.94 5 PRO B O 1
ATOM 1478 N N . ARG B 1 6 ? -21.375 84.188 1.744 1 36.78 6 ARG B N 1
ATOM 1479 C CA . ARG B 1 6 ? -20.391 83.25 2.297 1 36.78 6 ARG B CA 1
ATOM 1480 C C . ARG B 1 6 ? -20.828 81.812 2.113 1 36.78 6 ARG B C 1
ATOM 1482 O O . ARG B 1 6 ? -21.328 81.188 3.045 1 36.78 6 ARG B O 1
ATOM 1489 N N . VAL B 1 7 ? -21.453 81.375 1.004 1 38.38 7 VAL B N 1
ATOM 1490 C CA . VAL B 1 7 ? -21.984 80 0.967 1 38.38 7 VAL B CA 1
ATOM 1491 C C . VAL B 1 7 ? -20.828 79 0.878 1 38.38 7 VAL B C 1
ATOM 1493 O O . VAL B 1 7 ? -21.062 77.812 0.807 1 38.38 7 VAL B O 1
ATOM 1496 N N . SER B 1 8 ? -19.547 79.375 0.769 1 37.94 8 SER B N 1
ATOM 1497 C CA . SER B 1 8 ? -18.641 78.375 0.238 1 37.94 8 SER B CA 1
ATOM 1498 C C . SER B 1 8 ? -18.203 77.375 1.323 1 37.94 8 SER B C 1
ATOM 1500 O O . SER B 1 8 ? -17.438 76.438 1.061 1 37.94 8 SER B O 1
ATOM 1502 N N . ARG B 1 9 ? -18.484 77.625 2.65 1 40.19 9 ARG B N 1
ATOM 1503 C CA . ARG B 1 9 ? -17.703 76.812 3.59 1 40.19 9 ARG B CA 1
ATOM 1504 C C . ARG B 1 9 ? -18.328 75.438 3.783 1 40.19 9 ARG B C 1
ATOM 1506 O O . ARG B 1 9 ? -17.75 74.562 4.449 1 40.19 9 ARG B O 1
ATOM 1513 N N . LEU B 1 10 ? -19.594 75.188 3.359 1 42.03 10 LEU B N 1
ATOM 1514 C CA . LEU B 1 10 ? -20.188 74 3.898 1 42.03 10 LEU B CA 1
ATOM 1515 C C . LEU B 1 10 ? -19.766 72.75 3.076 1 42.03 10 LEU B C 1
ATOM 1517 O O . LEU B 1 10 ? -19.984 71.625 3.496 1 42.03 10 LEU B O 1
ATOM 1521 N N . PHE B 1 11 ? -19.156 72.938 1.89 1 46.31 11 PHE B N 1
ATOM 1522 C CA . PHE B 1 11 ? -18.984 71.688 1.132 1 46.31 11 PHE B CA 1
ATOM 1523 C C . PHE B 1 11 ? -17.75 70.938 1.614 1 46.31 11 PHE B C 1
ATOM 1525 O O . PHE B 1 11 ? -17.516 69.812 1.204 1 46.31 11 PHE B O 1
ATOM 1532 N N . VAL B 1 12 ? -16.891 71.562 2.461 1 40.53 12 VAL B N 1
ATOM 1533 C CA . VAL B 1 12 ? -15.625 70.875 2.686 1 40.53 12 VAL B CA 1
ATOM 1534 C C . VAL B 1 12 ? -15.805 69.812 3.768 1 40.53 12 VAL B C 1
ATOM 1536 O O . VAL B 1 12 ? -15.062 68.812 3.814 1 40.53 12 VAL B O 1
ATOM 1539 N N . SER B 1 13 ? -16.922 69.938 4.625 1 41.78 13 SER B N 1
ATOM 1540 C CA . SER B 1 13 ? -16.844 69 5.777 1 41.78 13 SER B CA 1
ATOM 1541 C C . SER B 1 13 ? -17.344 67.625 5.422 1 41.78 13 SER B C 1
ATOM 1543 O O . SER B 1 13 ? -17.078 66.688 6.148 1 41.78 13 SER B O 1
ATOM 1545 N N . LEU B 1 14 ? -18.125 67.5 4.312 1 44.59 14 LEU B N 1
ATOM 1546 C CA . LEU B 1 14 ? -18.703 66.188 4.148 1 44.59 14 LEU B CA 1
ATOM 1547 C C . LEU B 1 14 ? -17.688 65.25 3.529 1 44.59 14 LEU B C 1
ATOM 1549 O O . LEU B 1 14 ? -17.797 64 3.689 1 44.59 14 LEU B O 1
ATOM 1553 N N . ALA B 1 15 ? -16.641 65.75 2.826 1 43.75 15 ALA B N 1
ATOM 1554 C CA . ALA B 1 15 ? -15.766 64.812 2.164 1 43.75 15 ALA B CA 1
ATOM 1555 C C . ALA B 1 15 ? -14.82 64.125 3.164 1 43.75 15 ALA B C 1
ATOM 1557 O O . ALA B 1 15 ? -14.289 63.062 2.904 1 43.75 15 ALA B O 1
ATOM 1558 N N . ALA B 1 16 ? -14.672 64.812 4.367 1 40.38 16 ALA B N 1
ATOM 1559 C CA . ALA B 1 16 ? -13.695 64.188 5.254 1 40.38 16 ALA B CA 1
ATOM 1560 C C . ALA B 1 16 ? -14.273 62.938 5.93 1 40.38 16 ALA B C 1
ATOM 1562 O O . ALA B 1 16 ? -13.531 62.094 6.434 1 40.38 16 ALA B O 1
ATOM 1563 N N . ILE B 1 17 ? -15.633 62.812 5.996 1 39.38 17 ILE B N 1
ATOM 1564 C CA . ILE B 1 17 ? -16.125 61.656 6.758 1 39.38 17 ILE B CA 1
ATOM 1565 C C . ILE B 1 17 ? -16.047 60.406 5.91 1 39.38 17 ILE B C 1
ATOM 1567 O O . ILE B 1 17 ? -15.961 59.281 6.445 1 39.38 17 ILE B O 1
ATOM 1571 N N . LEU B 1 18 ? -16.016 60.531 4.555 1 42.28 18 LEU B N 1
ATOM 1572 C CA . LEU B 1 18 ? -16.062 59.25 3.854 1 42.28 18 LEU B CA 1
ATOM 1573 C C . LEU B 1 18 ? -14.711 58.562 3.877 1 42.28 18 LEU B C 1
ATOM 1575 O O . LEU B 1 18 ? -14.594 57.375 3.496 1 42.28 18 LEU B O 1
ATOM 1579 N N . LEU B 1 19 ? -13.609 59.281 4.113 1 40.09 19 LEU B N 1
ATOM 1580 C CA . LEU B 1 19 ? -12.352 58.562 3.971 1 40.09 19 LEU B CA 1
ATOM 1581 C C . LEU B 1 19 ? -12.078 57.688 5.195 1 40.09 19 LEU B C 1
ATOM 1583 O O . LEU B 1 19 ? -11.164 56.875 5.184 1 40.09 19 LEU B O 1
ATOM 1587 N N . SER B 1 20 ? -12.773 57.938 6.344 1 38.72 20 SER B N 1
ATOM 1588 C CA . SER B 1 20 ? -12.273 57.156 7.477 1 38.72 20 SER B CA 1
ATOM 1589 C C . SER B 1 20 ? -12.82 55.75 7.461 1 38.72 20 SER B C 1
ATOM 1591 O O . SER B 1 20 ? -12.43 54.906 8.289 1 38.72 20 SER B O 1
ATOM 1593 N N . ALA B 1 21 ? -13.891 55.469 6.711 1 39.31 21 ALA B N 1
ATOM 1594 C CA . ALA B 1 21 ? -14.398 54.125 6.855 1 39.31 21 ALA B CA 1
ATOM 1595 C C . ALA B 1 21 ? -13.531 53.125 6.078 1 39.31 21 ALA B C 1
ATOM 1597 O O . ALA B 1 21 ? -13.875 51.938 5.961 1 39.31 21 ALA B O 1
ATOM 1598 N N . GLY B 1 22 ? -12.602 53.656 5.309 1 39 22 GLY B N 1
ATOM 1599 C CA . GLY B 1 22 ? -11.836 52.625 4.633 1 39 22 GLY B CA 1
ATOM 1600 C C . GLY B 1 22 ? -10.938 51.812 5.57 1 39 22 GLY B C 1
ATOM 1601 O O . GLY B 1 22 ? -10.156 50.969 5.129 1 39 22 GLY B O 1
ATOM 1602 N N . ALA B 1 23 ? -10.766 52.312 6.801 1 39.94 23 ALA B N 1
ATOM 1603 C CA . ALA B 1 23 ? -9.719 51.688 7.59 1 39.94 23 ALA B CA 1
ATOM 1604 C C . ALA B 1 23 ? -10.117 50.25 7.965 1 39.94 23 ALA B C 1
ATOM 1606 O O . ALA B 1 23 ? -9.258 49.438 8.273 1 39.94 23 ALA B O 1
ATOM 1607 N N . ASN B 1 24 ? -11.445 50.125 8.32 1 35.06 24 ASN B N 1
ATOM 1608 C CA . ASN B 1 24 ? -11.57 48.875 9.07 1 35.06 24 ASN B CA 1
ATOM 1609 C C . ASN B 1 24 ? -11.656 47.656 8.148 1 35.06 24 ASN B C 1
ATOM 1611 O O . ASN B 1 24 ? -12.344 46.688 8.453 1 35.06 24 ASN B O 1
ATOM 1615 N N . LEU B 1 25 ? -11.492 47.906 6.859 1 40.41 25 LEU B N 1
ATOM 1616 C CA . LEU B 1 25 ? -11.477 46.656 6.125 1 40.41 25 LEU B CA 1
ATOM 1617 C C . LEU B 1 25 ? -10.281 45.812 6.531 1 40.41 25 LEU B C 1
ATOM 1619 O O . LEU B 1 25 ? -9.945 44.812 5.855 1 40.41 25 LEU B O 1
ATOM 1623 N N . THR B 1 26 ? -9.516 46.406 7.371 1 37.41 26 THR B N 1
ATOM 1624 C CA . THR B 1 26 ? -8.328 45.594 7.641 1 37.41 26 THR B CA 1
ATOM 1625 C C . THR B 1 26 ? -8.719 44.219 8.203 1 37.41 26 THR B C 1
ATOM 1627 O O . THR B 1 26 ? -8.047 43.219 7.938 1 37.41 26 THR B O 1
ATOM 1630 N N . PRO B 1 27 ? -9.602 44.188 9.312 1 41.59 27 PRO B N 1
ATOM 1631 C CA . PRO B 1 27 ? -9.477 43.031 10.203 1 41.59 27 PRO B CA 1
ATOM 1632 C C . PRO B 1 27 ? -10.156 41.781 9.656 1 41.59 27 PRO B C 1
ATOM 1634 O O . PRO B 1 27 ? -10.047 40.719 10.25 1 41.59 27 PRO B O 1
ATOM 1637 N N . ILE B 1 28 ? -11.078 41.938 8.742 1 41.84 28 ILE B N 1
ATOM 1638 C CA . ILE B 1 28 ? -11.875 40.75 8.422 1 41.84 28 ILE B CA 1
ATOM 1639 C C . ILE B 1 28 ? -10.992 39.719 7.754 1 41.84 28 ILE B C 1
ATOM 1641 O O . ILE B 1 28 ? -11.25 38.5 7.863 1 41.84 28 ILE B O 1
ATOM 1645 N N . ARG B 1 29 ? -10.141 40.125 6.926 1 42.78 29 ARG B N 1
ATOM 1646 C CA . ARG B 1 29 ? -9.25 39.156 6.305 1 42.78 29 ARG B CA 1
ATOM 1647 C C . ARG B 1 29 ? -8.398 38.438 7.352 1 42.78 29 ARG B C 1
ATOM 1649 O O . ARG B 1 29 ? -7.941 37.344 7.125 1 42.78 29 ARG B O 1
ATOM 1656 N N . ALA B 1 30 ? -8.102 39.062 8.438 1 44.91 30 ALA B N 1
ATOM 1657 C CA . ALA B 1 30 ? -7.266 38.531 9.5 1 44.91 30 ALA B CA 1
ATOM 1658 C C . ALA B 1 30 ? -8.008 37.406 10.266 1 44.91 30 ALA B C 1
ATOM 1660 O O . ALA B 1 30 ? -7.402 36.406 10.656 1 44.91 30 ALA B O 1
ATOM 1661 N N . ILE B 1 31 ? -9.328 37.531 10.422 1 43.84 31 ILE B N 1
ATOM 1662 C CA . ILE B 1 31 ? -10.094 36.625 11.266 1 43.84 31 ILE B CA 1
ATOM 1663 C C . ILE B 1 31 ? -10.375 35.344 10.508 1 43.84 31 ILE B C 1
ATOM 1665 O O . ILE B 1 31 ? -10.297 34.25 11.086 1 43.84 31 ILE B O 1
ATOM 1669 N N . ALA B 1 32 ? -10.883 35.438 9.258 1 44.28 32 ALA B N 1
ATOM 1670 C CA . ALA B 1 32 ? -11.289 34.312 8.414 1 44.28 32 ALA B CA 1
ATOM 1671 C C . ALA B 1 32 ? -10.102 33.438 8.062 1 44.28 32 ALA B C 1
ATOM 1673 O O . ALA B 1 32 ? -10.242 32.219 7.922 1 44.28 32 ALA B O 1
ATOM 1674 N N . GLN B 1 33 ? -8.984 34 7.656 1 51.34 33 GLN B N 1
ATOM 1675 C CA . GLN B 1 33 ? -7.691 33.344 7.52 1 51.34 33 GLN B CA 1
ATOM 1676 C C . GLN B 1 33 ? -7.387 32.469 8.727 1 51.34 33 GLN B C 1
ATOM 1678 O O . GLN B 1 33 ? -6.758 31.422 8.594 1 51.34 33 GLN B O 1
ATOM 1683 N N . SER B 1 34 ? -8.047 32.906 9.891 1 59.16 34 SER B N 1
ATOM 1684 C CA . SER B 1 34 ? -7.637 32.406 11.211 1 59.16 34 SER B CA 1
ATOM 1685 C C . SER B 1 34 ? -8.188 31.031 11.492 1 59.16 34 SER B C 1
ATOM 1687 O O . SER B 1 34 ? -7.469 30.156 12.008 1 59.16 34 SER B O 1
ATOM 1689 N N . ALA B 1 35 ? -9.5 30.875 11.039 1 61.19 35 ALA B N 1
ATOM 1690 C CA . ALA B 1 35 ? -10.062 29.594 11.453 1 61.19 35 ALA B CA 1
ATOM 1691 C C . ALA B 1 35 ? -9.508 28.453 10.602 1 61.19 35 ALA B C 1
ATOM 1693 O O . ALA B 1 35 ? -9.25 27.359 11.117 1 61.19 35 ALA B O 1
ATOM 1694 N N . GLU B 1 36 ? -9.359 28.781 9.258 1 63.66 36 GLU B N 1
ATOM 1695 C CA . GLU B 1 36 ? -8.844 27.75 8.359 1 63.66 36 GLU B CA 1
ATOM 1696 C C . GLU B 1 36 ? -7.383 27.438 8.664 1 63.66 36 GLU B C 1
ATOM 1698 O O . GLU B 1 36 ? -6.906 26.328 8.375 1 63.66 36 GLU B O 1
ATOM 1703 N N . CYS B 1 37 ? -6.93 28.422 9.305 1 75.56 37 CYS B N 1
ATOM 1704 C CA . CYS B 1 37 ? -5.52 28.234 9.625 1 75.56 37 CYS B CA 1
ATOM 1705 C C . CYS B 1 37 ? -5.34 27.797 11.07 1 75.56 37 CYS B C 1
ATOM 1707 O O . CYS B 1 37 ? -4.238 27.875 11.617 1 75.56 37 CYS B O 1
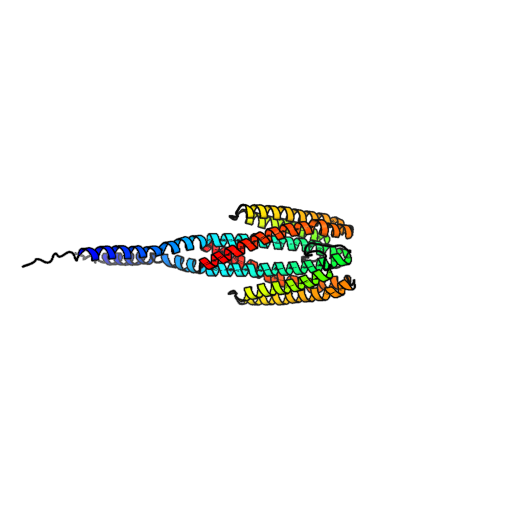ATOM 1709 N N . ASP B 1 38 ? -6.469 27.359 11.531 1 77.44 38 ASP B N 1
ATOM 1710 C CA . ASP B 1 38 ? -6.434 26.781 12.875 1 77.44 38 ASP B CA 1
ATOM 1711 C C . ASP B 1 38 ? -5.562 25.531 12.914 1 77.44 38 ASP B C 1
ATOM 1713 O O . ASP B 1 38 ? -5.832 24.547 12.203 1 77.44 38 ASP B O 1
ATOM 1717 N N . PRO B 1 39 ? -4.523 25.547 13.719 1 77 39 PRO B N 1
ATOM 1718 C CA . PRO B 1 39 ? -3.598 24.422 13.773 1 77 39 PRO B CA 1
ATOM 1719 C C . PRO B 1 39 ? -4.297 23.109 14.102 1 77 39 PRO B C 1
ATOM 1721 O O . PRO B 1 39 ? -3.895 22.047 13.609 1 77 39 PRO B O 1
ATOM 1724 N N . GLN B 1 40 ? -5.297 23.203 14.883 1 79.56 40 GLN B N 1
ATOM 1725 C CA . GLN B 1 40 ? -6.008 21.984 15.242 1 79.56 40 GLN B CA 1
ATOM 1726 C C . GLN B 1 40 ? -6.789 21.438 14.055 1 79.56 40 GLN B C 1
ATOM 1728 O O . GLN B 1 40 ? -6.852 20.219 13.852 1 79.56 40 GLN B O 1
ATOM 1733 N N . ARG B 1 41 ? -7.352 22.266 13.352 1 82.44 41 ARG B N 1
ATOM 1734 C CA . ARG B 1 41 ? -8.07 21.844 12.156 1 82.44 41 ARG B CA 1
ATOM 1735 C C . ARG B 1 41 ? -7.125 21.234 11.133 1 82.44 41 ARG B C 1
ATOM 1737 O O . ARG B 1 41 ? -7.441 20.219 10.523 1 82.44 41 ARG B O 1
ATOM 1744 N N . LEU B 1 42 ? -6.039 21.828 10.961 1 81.31 42 LEU B N 1
ATOM 1745 C CA . LEU B 1 42 ? -5.027 21.328 10.039 1 81.31 42 LEU B CA 1
ATOM 1746 C C . LEU B 1 42 ? -4.52 19.953 10.492 1 81.31 42 LEU B C 1
ATOM 1748 O O . LEU B 1 42 ? -4.363 19.047 9.68 1 81.31 42 LEU B O 1
ATOM 1752 N N . ALA B 1 43 ? -4.371 19.844 11.75 1 81.94 43 ALA B N 1
ATOM 1753 C CA . ALA B 1 43 ? -3.896 18.578 12.305 1 81.94 43 ALA B CA 1
ATOM 1754 C C . ALA B 1 43 ? -4.918 17.469 12.094 1 81.94 43 ALA B C 1
ATOM 1756 O O . ALA B 1 43 ? -4.559 16.344 11.734 1 81.94 43 ALA B O 1
ATOM 1757 N N . ASN B 1 44 ? -6.098 17.844 12.32 1 85.56 44 ASN B N 1
ATOM 1758 C CA . ASN B 1 44 ? -7.156 16.859 12.148 1 85.56 44 ASN B CA 1
ATOM 1759 C C . ASN B 1 44 ? -7.273 16.406 10.688 1 85.56 44 ASN B C 1
ATOM 1761 O O . ASN B 1 44 ? -7.508 15.234 10.414 1 85.56 44 ASN B O 1
ATOM 1765 N N . GLN B 1 45 ? -7.152 17.312 9.828 1 86.94 45 GLN B N 1
ATOM 1766 C CA . GLN B 1 45 ? -7.227 16.984 8.414 1 86.94 45 GLN B CA 1
ATOM 1767 C C . GLN B 1 45 ? -6.07 16.078 8 1 86.94 45 GLN B C 1
ATOM 1769 O O . GLN B 1 45 ? -6.27 15.109 7.262 1 86.94 45 GLN B O 1
ATOM 1774 N N . HIS B 1 46 ? -4.988 16.359 8.5 1 85.06 46 HIS B N 1
ATOM 1775 C CA . HIS B 1 46 ? -3.834 15.516 8.203 1 85.06 46 HIS B CA 1
ATOM 1776 C C . HIS B 1 46 ? -4.008 14.117 8.781 1 85.06 46 HIS B C 1
ATOM 1778 O O . HIS B 1 46 ? -3.648 13.125 8.141 1 85.06 46 HIS B O 1
ATOM 1784 N N . ALA B 1 47 ? -4.477 14.102 9.961 1 88.94 47 ALA B N 1
ATOM 1785 C CA . ALA B 1 47 ? -4.719 12.805 10.594 1 88.94 47 ALA B CA 1
ATOM 1786 C C . ALA B 1 47 ? -5.727 11.984 9.797 1 88.94 47 ALA B C 1
ATOM 1788 O O . ALA B 1 47 ? -5.594 10.766 9.688 1 88.94 47 ALA B O 1
ATOM 1789 N N . SER B 1 48 ? -6.637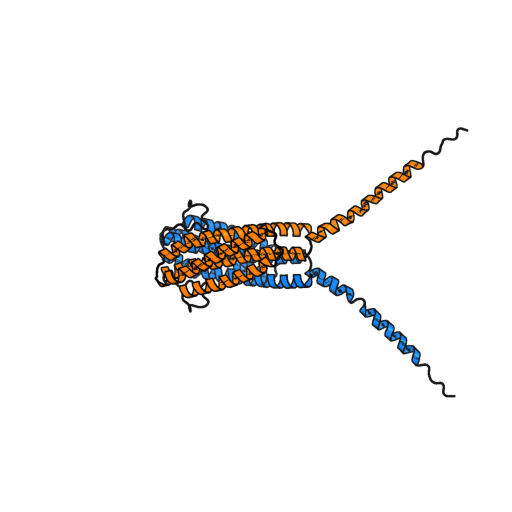 12.664 9.289 1 93.31 48 SER B N 1
ATOM 1790 C CA . SER B 1 48 ? -7.637 11.977 8.477 1 93.31 48 SER B CA 1
ATOM 1791 C C . SER B 1 48 ? -7.012 11.391 7.215 1 93.31 48 SER B C 1
ATOM 1793 O O . SER B 1 48 ? -7.293 10.242 6.852 1 93.31 48 SER B O 1
ATOM 1795 N N . VAL B 1 49 ? -6.227 12.156 6.527 1 92.12 49 VAL B N 1
ATOM 1796 C CA . VAL B 1 49 ? -5.527 11.648 5.352 1 92.12 49 VAL B CA 1
ATOM 1797 C C . VAL B 1 49 ? -4.723 10.406 5.727 1 92.12 49 VAL B C 1
ATOM 1799 O O . VAL B 1 49 ? -4.77 9.391 5.023 1 92.12 49 VAL B O 1
ATOM 1802 N N . ALA B 1 50 ? -4.031 10.469 6.855 1 90.62 50 ALA B N 1
ATOM 1803 C CA . ALA B 1 50 ? -3.166 9.375 7.301 1 90.62 50 ALA B CA 1
ATOM 1804 C C . ALA B 1 50 ? -3.971 8.109 7.551 1 90.62 50 ALA B C 1
ATOM 1806 O O . ALA B 1 50 ? -3.521 7.004 7.23 1 90.62 50 ALA B O 1
ATOM 1807 N N . VAL B 1 51 ? -5.055 8.297 8.109 1 94.88 51 VAL B N 1
ATOM 1808 C CA . VAL B 1 51 ? -5.91 7.148 8.406 1 94.88 51 VAL B CA 1
ATOM 1809 C C . VAL B 1 51 ? -6.25 6.41 7.117 1 94.88 51 VAL B C 1
ATOM 1811 O O . VAL B 1 51 ? -6.074 5.191 7.023 1 94.88 51 VAL B O 1
ATOM 1814 N N . PHE B 1 52 ? -6.664 7.062 6.129 1 96.62 52 PHE B N 1
ATOM 1815 C CA . PHE B 1 52 ? -7.098 6.422 4.891 1 96.62 52 PHE B CA 1
ATOM 1816 C C . PHE B 1 52 ? -5.906 5.852 4.133 1 96.62 52 PHE B C 1
ATOM 1818 O O . PHE B 1 52 ? -6.012 4.793 3.508 1 96.62 52 PHE B O 1
ATOM 1825 N N . ARG B 1 53 ? -4.828 6.484 4.191 1 94.06 53 ARG B N 1
ATOM 1826 C CA . ARG B 1 53 ? -3.631 5.949 3.547 1 94.06 53 ARG B CA 1
ATOM 1827 C C . ARG B 1 53 ? -3.148 4.688 4.254 1 94.06 53 ARG B C 1
ATOM 1829 O O . ARG B 1 53 ? -2.691 3.744 3.604 1 94.06 53 ARG B O 1
ATOM 1836 N N . LYS B 1 54 ? -3.217 4.707 5.535 1 94.75 54 LYS B N 1
ATOM 1837 C CA . LYS B 1 54 ? -2.82 3.52 6.289 1 94.75 54 LYS B CA 1
ATOM 1838 C C . LYS B 1 54 ? -3.734 2.338 5.973 1 94.75 54 LYS B C 1
ATOM 1840 O O . LYS B 1 54 ? -3.271 1.199 5.871 1 94.75 54 LYS B O 1
ATOM 1845 N N . LEU B 1 55 ? -4.938 2.664 5.84 1 97.88 55 LEU B N 1
ATOM 1846 C CA . LEU B 1 55 ? -5.875 1.602 5.488 1 97.88 55 LEU B CA 1
ATOM 1847 C C . LEU B 1 55 ? -5.566 1.036 4.109 1 97.88 55 LEU B C 1
ATOM 1849 O O . LEU B 1 55 ? -5.609 -0.18 3.906 1 97.88 55 LEU B O 1
ATOM 1853 N N . GLN B 1 56 ? -5.227 1.871 3.15 1 97 56 GLN B N 1
ATOM 1854 C CA . GLN B 1 56 ? -4.816 1.411 1.829 1 97 56 GLN B CA 1
ATOM 1855 C C . GLN B 1 56 ? -3.609 0.484 1.919 1 97 56 GLN B C 1
ATOM 1857 O O . GLN B 1 56 ? -3.574 -0.564 1.271 1 97 56 GLN B O 1
ATOM 1862 N N . LEU B 1 57 ? -2.73 0.839 2.732 1 95.25 57 LEU B N 1
ATOM 1863 C CA . LEU B 1 57 ? -1.49 0.082 2.859 1 95.25 57 LEU B CA 1
ATOM 1864 C C . LEU B 1 57 ? -1.746 -1.276 3.502 1 95.25 57 LEU B C 1
ATOM 1866 O O . LEU B 1 57 ? -1.17 -2.283 3.086 1 95.25 57 LEU B O 1
ATOM 1870 N N . GLU B 1 58 ? -2.549 -1.218 4.48 1 96.94 58 GLU B N 1
ATOM 1871 C CA . GLU B 1 58 ? -2.85 -2.488 5.133 1 96.94 58 GLU B CA 1
ATOM 1872 C C . GLU B 1 58 ? -3.572 -3.439 4.184 1 96.94 58 GLU B C 1
ATOM 1874 O O . GLU B 1 58 ? -3.279 -4.637 4.156 1 96.94 58 GLU B O 1
ATOM 1879 N N . VAL B 1 59 ? -4.473 -2.924 3.439 1 97.88 59 VAL B N 1
ATOM 1880 C CA . VAL B 1 59 ? -5.188 -3.744 2.469 1 97.88 59 VAL B CA 1
ATOM 1881 C C . VAL B 1 59 ? -4.207 -4.309 1.444 1 97.88 59 VAL B C 1
ATOM 1883 O O . VAL B 1 59 ? -4.258 -5.496 1.115 1 97.88 59 VAL B O 1
ATOM 1886 N N . ALA B 1 60 ? -3.357 -3.471 0.97 1 95.56 60 ALA B N 1
ATOM 1887 C CA . ALA B 1 60 ? -2.352 -3.92 0.011 1 95.56 60 ALA B CA 1
ATOM 1888 C C . ALA B 1 60 ? -1.493 -5.035 0.599 1 95.56 60 ALA B C 1
ATOM 1890 O O . ALA B 1 60 ? -1.158 -6 -0.094 1 95.56 60 ALA B O 1
ATOM 1891 N N . THR B 1 61 ? -1.147 -4.914 1.824 1 95 61 THR B N 1
ATOM 1892 C CA . THR B 1 61 ? -0.329 -5.91 2.508 1 95 61 THR B CA 1
ATOM 1893 C C . THR B 1 61 ? -1.067 -7.242 2.607 1 95 61 THR B C 1
ATOM 1895 O O . THR B 1 61 ? -0.473 -8.305 2.412 1 95 61 THR B O 1
ATOM 1898 N N . LEU B 1 62 ? -2.289 -7.164 2.914 1 97.31 62 LEU B N 1
ATOM 1899 C CA . LEU B 1 62 ? -3.1 -8.375 3 1 97.31 62 LEU B CA 1
ATOM 1900 C C . LEU B 1 62 ? -3.178 -9.07 1.648 1 97.31 62 LEU B C 1
ATOM 1902 O O . LEU B 1 62 ? -3.037 -10.297 1.569 1 97.31 62 LEU B O 1
ATOM 1906 N N . MET B 1 63 ? -3.389 -8.289 0.62 1 96.38 63 MET B N 1
ATOM 1907 C CA . MET B 1 63 ? -3.475 -8.844 -0.728 1 96.38 63 MET B CA 1
ATOM 1908 C C . MET B 1 63 ? -2.154 -9.492 -1.137 1 96.38 63 MET B C 1
ATOM 1910 O O . MET B 1 63 ? -2.145 -10.57 -1.729 1 96.38 63 MET B O 1
ATOM 1914 N N . GLN B 1 64 ? -1.125 -8.859 -0.803 1 94.75 64 GLN B N 1
ATOM 1915 C CA . GLN B 1 64 ? 0.192 -9.406 -1.124 1 94.75 64 GLN B CA 1
ATOM 1916 C C . GLN B 1 64 ? 0.433 -10.727 -0.402 1 94.75 64 GLN B C 1
ATOM 1918 O O . GLN B 1 64 ? 0.959 -11.672 -0.991 1 94.75 64 GLN B O 1
ATOM 1923 N N . ALA B 1 65 ? 0.071 -10.742 0.811 1 94.94 65 ALA B N 1
ATOM 1924 C CA . ALA B 1 65 ? 0.24 -11.977 1.574 1 94.94 65 ALA B CA 1
ATOM 1925 C C . ALA B 1 65 ? -0.522 -13.133 0.928 1 94.94 65 ALA B C 1
ATOM 1927 O O . ALA B 1 65 ? -0.016 -14.25 0.851 1 94.94 65 ALA B O 1
ATOM 1928 N N . GLN B 1 66 ? -1.692 -12.836 0.476 1 96.69 66 GLN B N 1
ATOM 1929 C CA . GLN B 1 66 ? -2.508 -13.875 -0.145 1 96.69 66 GLN B CA 1
ATOM 1930 C C . GLN B 1 66 ? -1.886 -14.352 -1.455 1 96.69 66 GLN B C 1
ATOM 1932 O O . GLN B 1 66 ? -1.73 -15.555 -1.674 1 96.69 66 GLN B O 1
ATOM 1937 N N . SER B 1 67 ? -1.553 -13.453 -2.299 1 95.94 67 SER B N 1
ATOM 1938 C CA . SER B 1 67 ? -0.994 -13.828 -3.592 1 95.94 67 SER B CA 1
ATOM 1939 C C . SER B 1 67 ? 0.344 -14.547 -3.428 1 95.94 67 SER B C 1
ATOM 1941 O O . SER B 1 67 ? 0.629 -15.508 -4.137 1 95.94 67 SER B O 1
ATOM 1943 N N . GLU B 1 68 ? 1.153 -14.164 -2.467 1 94.5 68 GLU B N 1
ATOM 1944 C CA . GLU B 1 68 ? 2.455 -14.781 -2.244 1 94.5 68 GLU B CA 1
ATOM 1945 C C . GLU B 1 68 ? 2.309 -16.188 -1.65 1 94.5 68 GLU B C 1
ATOM 1947 O O . GLU B 1 68 ? 3.078 -17.094 -1.979 1 94.5 68 GLU B O 1
ATOM 1952 N N . ALA B 1 69 ? 1.371 -16.266 -0.756 1 95.19 69 ALA B N 1
ATOM 1953 C CA . ALA B 1 69 ? 1.13 -17.609 -0.218 1 95.19 69 ALA B CA 1
ATOM 1954 C C . ALA B 1 69 ? 0.772 -18.594 -1.329 1 95.19 69 ALA B C 1
ATOM 1956 O O . ALA B 1 69 ? 1.236 -19.734 -1.328 1 95.19 69 ALA B O 1
ATOM 1957 N N . ILE B 1 70 ? -0.079 -18.172 -2.266 1 96.69 70 ILE B N 1
ATOM 1958 C CA . ILE B 1 70 ? -0.451 -19.016 -3.395 1 96.69 70 ILE B CA 1
ATOM 1959 C C . ILE B 1 70 ? 0.794 -19.375 -4.199 1 96.69 70 ILE B C 1
ATOM 1961 O O . ILE B 1 70 ? 1.015 -20.547 -4.523 1 96.69 70 ILE B O 1
ATOM 1965 N N . LEU B 1 71 ? 1.606 -18.422 -4.48 1 95.75 71 LEU B N 1
ATOM 1966 C CA . LEU B 1 71 ? 2.809 -18.641 -5.277 1 95.75 71 LEU B CA 1
ATOM 1967 C C . LEU B 1 71 ? 3.768 -19.594 -4.562 1 95.75 71 LEU B C 1
ATOM 1969 O O . LEU B 1 71 ? 4.363 -20.469 -5.191 1 95.75 71 LEU B O 1
ATOM 1973 N N . GLU B 1 72 ? 3.92 -19.391 -3.293 1 93.94 72 GLU B N 1
ATOM 1974 C CA . GLU B 1 72 ? 4.832 -20.234 -2.516 1 93.94 72 GLU B CA 1
ATOM 1975 C C . GLU B 1 72 ? 4.402 -21.688 -2.551 1 93.94 72 GLU B C 1
ATOM 1977 O O . GLU B 1 72 ? 5.227 -22.578 -2.783 1 93.94 72 GLU B O 1
ATOM 1982 N N . VAL B 1 73 ? 3.172 -21.906 -2.311 1 94.38 73 VAL B N 1
ATOM 1983 C CA . VAL B 1 73 ? 2.676 -23.281 -2.266 1 94.38 73 VAL B CA 1
ATOM 1984 C C . VAL B 1 73 ? 2.678 -23.875 -3.672 1 94.38 73 VAL B C 1
ATOM 1986 O O . VAL B 1 73 ? 3.066 -25.031 -3.861 1 94.38 73 VAL B O 1
ATOM 1989 N N . ASP B 1 74 ? 2.285 -23.141 -4.621 1 94.69 74 ASP B N 1
ATOM 1990 C CA . ASP B 1 74 ? 2.17 -23.609 -6 1 94.69 74 ASP B CA 1
ATOM 1991 C C . ASP B 1 74 ? 3.539 -23.984 -6.566 1 94.69 74 ASP B C 1
ATOM 1993 O O . ASP B 1 74 ? 3.666 -24.969 -7.297 1 94.69 74 ASP B O 1
ATOM 1997 N N . HIS B 1 75 ? 4.527 -23.234 -6.23 1 94.12 75 HIS B N 1
ATOM 1998 C CA . HIS B 1 75 ? 5.82 -23.406 -6.875 1 94.12 75 HIS B CA 1
ATOM 1999 C C . HIS B 1 75 ? 6.852 -23.969 -5.898 1 94.12 75 HIS B C 1
ATOM 2001 O O . HIS B 1 75 ? 8.008 -24.188 -6.27 1 94.12 75 HIS B O 1
ATOM 2007 N N . GLY B 1 76 ? 6.508 -24.172 -4.648 1 89.94 76 GLY B N 1
ATOM 2008 C CA . GLY B 1 76 ? 7.414 -24.75 -3.668 1 89.94 76 GLY B CA 1
ATOM 2009 C C . GLY B 1 76 ? 8.602 -23.844 -3.348 1 89.94 76 GLY B C 1
ATOM 2010 O O . GLY B 1 76 ? 9.727 -24.328 -3.217 1 89.94 76 GLY B O 1
ATOM 2011 N N . ILE B 1 77 ? 8.328 -22.547 -3.326 1 88.06 77 ILE B N 1
ATOM 2012 C CA . ILE B 1 77 ? 9.391 -21.594 -3.037 1 88.06 77 ILE B CA 1
ATOM 2013 C C . ILE B 1 77 ? 9.047 -20.797 -1.781 1 88.06 77 ILE B C 1
ATOM 2015 O O . ILE B 1 77 ? 7.898 -20.797 -1.334 1 88.06 77 ILE B O 1
ATOM 2019 N N . VAL B 1 78 ? 10.078 -20.203 -1.258 1 85.31 78 VAL B N 1
ATOM 2020 C CA . VAL B 1 78 ? 9.875 -19.312 -0.117 1 85.31 78 VAL B CA 1
ATOM 2021 C C . VAL B 1 78 ? 9.984 -17.859 -0.567 1 85.31 78 VAL B C 1
ATOM 2023 O O . VAL B 1 78 ? 10.992 -17.453 -1.153 1 85.31 78 VAL B O 1
ATOM 2026 N N . ILE B 1 79 ? 8.906 -17.094 -0.446 1 85.44 79 ILE B N 1
ATOM 2027 C CA . ILE B 1 79 ? 8.898 -15.664 -0.777 1 85.44 79 ILE B CA 1
ATOM 2028 C C . ILE B 1 79 ? 9 -14.836 0.502 1 85.44 79 ILE B C 1
ATOM 2030 O O . ILE B 1 79 ? 8.258 -15.07 1.461 1 85.44 79 ILE B O 1
ATOM 2034 N N . SER B 1 80 ? 10.164 -14.656 1.205 1 62.72 80 SER B N 1
ATOM 2035 C CA . SER B 1 80 ? 10.555 -14.086 2.49 1 62.72 80 SER B CA 1
ATOM 2036 C C . SER B 1 80 ? 9.859 -12.758 2.742 1 62.72 80 SER B C 1
ATOM 2038 O O . SER B 1 80 ? 10.172 -12.055 3.707 1 62.72 80 SER B O 1
ATOM 2040 N N . SER B 1 81 ? 9.312 -12.039 1.814 1 55.28 81 SER B N 1
ATOM 2041 C CA . SER B 1 81 ? 9.141 -10.617 2.068 1 55.28 81 SER B CA 1
ATOM 2042 C C . SER B 1 81 ? 8.672 -10.359 3.496 1 55.28 81 SER B C 1
ATOM 2044 O O . SER B 1 81 ? 9.102 -9.406 4.137 1 55.28 81 SER B O 1
ATOM 2046 N N . MET B 1 82 ? 7.586 -11.039 3.943 1 50.75 82 MET B N 1
ATOM 2047 C CA . MET B 1 82 ? 6.902 -10.727 5.191 1 50.75 82 MET B CA 1
ATOM 2048 C C . MET B 1 82 ? 7.207 -11.773 6.262 1 50.75 82 MET B C 1
ATOM 2050 O O . MET B 1 82 ? 6.695 -11.688 7.379 1 50.75 82 MET B O 1
ATOM 2054 N N . ASP B 1 83 ? 7.906 -12.797 5.793 1 48.72 83 ASP B N 1
ATOM 2055 C CA . ASP B 1 83 ? 8.039 -13.977 6.633 1 48.72 83 ASP B CA 1
ATOM 2056 C C . ASP B 1 83 ? 9.07 -13.758 7.734 1 48.72 83 ASP B C 1
ATOM 2058 O O . ASP B 1 83 ? 10.234 -13.469 7.453 1 48.72 83 ASP B O 1
ATOM 2062 N N . ASP B 1 84 ? 8.688 -13.227 8.859 1 47.78 84 ASP B N 1
ATOM 2063 C CA . ASP B 1 84 ? 9.461 -13.219 10.094 1 47.78 84 ASP B CA 1
ATOM 2064 C C . ASP B 1 84 ? 10.195 -14.547 10.289 1 47.78 84 ASP B C 1
ATOM 2066 O O . ASP B 1 84 ? 10.445 -14.961 11.422 1 47.78 84 ASP B O 1
ATOM 2070 N N . GLY B 1 85 ? 10.633 -15.172 9.258 1 47.78 85 GLY B N 1
ATOM 2071 C CA . GLY B 1 85 ? 11.586 -16.203 9.602 1 47.78 85 GLY B CA 1
ATOM 2072 C C . GLY B 1 85 ? 11.039 -17.609 9.422 1 47.78 85 GLY B C 1
ATOM 2073 O O . GLY B 1 85 ? 10.867 -18.344 10.391 1 47.78 85 GLY B O 1
ATOM 2074 N N . GLY B 1 86 ? 10.547 -18.094 8.227 1 56.19 86 GLY B N 1
ATOM 2075 C CA . GLY B 1 86 ? 10.508 -19.469 7.75 1 56.19 86 GLY B CA 1
ATOM 2076 C C . GLY B 1 86 ? 9.859 -20.422 8.734 1 56.19 86 GLY B C 1
ATOM 2077 O O . GLY B 1 86 ? 9.602 -21.578 8.398 1 56.19 86 GLY B O 1
ATOM 2078 N N . PHE B 1 87 ? 9.539 -19.844 9.922 1 60.5 87 PHE B N 1
ATOM 2079 C CA . PHE B 1 87 ? 9.164 -20.844 10.914 1 60.5 87 PHE B CA 1
ATOM 2080 C C . PHE B 1 87 ? 7.762 -21.375 10.648 1 60.5 87 PHE B C 1
ATOM 2082 O O . PHE B 1 87 ? 7.492 -22.562 10.844 1 60.5 87 PHE B O 1
ATOM 2089 N N . PHE B 1 88 ? 6.914 -20.609 10.055 1 72.56 88 PHE B N 1
ATOM 2090 C CA . PHE B 1 88 ? 5.512 -21.016 10.008 1 72.56 88 PHE B CA 1
ATOM 2091 C C . PHE B 1 88 ? 5.141 -21.547 8.633 1 72.56 88 PHE B C 1
ATOM 2093 O O . PHE B 1 88 ? 4.078 -22.141 8.461 1 72.56 88 PHE B O 1
ATOM 2100 N N . GLY B 1 89 ? 6.039 -21.594 7.719 1 81.75 89 GLY B N 1
ATOM 2101 C CA . GLY B 1 89 ? 5.672 -21.953 6.355 1 81.75 89 GLY B CA 1
ATOM 2102 C C . GLY B 1 89 ? 4.723 -20.953 5.715 1 81.75 89 GLY B C 1
ATOM 2103 O O . GLY B 1 89 ? 4.262 -20.016 6.371 1 81.75 89 GLY B O 1
ATOM 2104 N N . PRO B 1 90 ? 4.375 -21.141 4.453 1 83.44 90 PRO B N 1
ATOM 2105 C CA . PRO B 1 90 ? 3.553 -20.172 3.73 1 83.44 90 PRO B CA 1
ATOM 2106 C C . PRO B 1 90 ? 2.143 -20.047 4.301 1 83.44 90 PRO B C 1
ATOM 2108 O O . PRO B 1 90 ? 1.61 -18.938 4.41 1 83.44 90 PRO B O 1
ATOM 2111 N N . THR B 1 91 ? 1.507 -21.125 4.688 1 90.69 91 THR B N 1
ATOM 2112 C CA . THR B 1 91 ? 0.133 -21.094 5.176 1 90.69 91 THR B CA 1
ATOM 2113 C C . THR B 1 91 ? 0.077 -20.516 6.594 1 90.69 91 THR B C 1
ATOM 2115 O O . THR B 1 91 ? -0.845 -19.781 6.934 1 90.69 91 THR B O 1
ATOM 2118 N N . GLY B 1 92 ? 1.034 -20.938 7.379 1 89.69 92 GLY B N 1
ATOM 2119 C CA . GLY B 1 92 ? 1.12 -20.344 8.703 1 89.69 92 GLY B CA 1
ATOM 2120 C C . GLY B 1 92 ? 1.327 -18.828 8.656 1 89.69 92 GLY B C 1
ATOM 2121 O O . GLY B 1 92 ? 0.691 -18.094 9.406 1 89.69 92 GLY B O 1
ATOM 2122 N N . PHE B 1 93 ? 2.15 -18.406 7.805 1 90.62 93 PHE B N 1
ATOM 2123 C CA . PHE B 1 93 ? 2.396 -16.969 7.641 1 90.62 93 PHE B CA 1
ATOM 2124 C C . PHE B 1 93 ? 1.137 -16.25 7.172 1 90.62 93 PHE B C 1
ATOM 2126 O O . PHE B 1 93 ? 0.824 -15.164 7.645 1 90.62 93 PHE B O 1
ATOM 2133 N N . LEU B 1 94 ? 0.45 -16.828 6.25 1 95.06 94 LEU B N 1
ATOM 2134 C CA . LEU B 1 94 ? -0.777 -16.219 5.754 1 95.06 94 LEU B CA 1
ATOM 2135 C C . LEU B 1 94 ? -1.776 -16.016 6.887 1 95.06 94 LEU B C 1
ATOM 2137 O O . LEU B 1 94 ? -2.293 -14.906 7.066 1 95.06 94 LEU B O 1
ATOM 2141 N N . GLY B 1 95 ? -2.029 -17.047 7.664 1 94.44 95 GLY B N 1
ATOM 2142 C CA . GLY B 1 95 ? -2.922 -16.922 8.805 1 94.44 95 GLY B CA 1
ATOM 2143 C C . GLY B 1 95 ? -2.502 -15.82 9.766 1 94.44 95 GLY B C 1
ATOM 2144 O O . GLY B 1 95 ? -3.322 -14.984 10.156 1 94.44 95 GLY B O 1
ATOM 2145 N N . LYS B 1 96 ? -1.271 -15.797 10.07 1 93.38 96 LYS B N 1
ATOM 2146 C CA . LYS B 1 96 ? -0.741 -14.797 10.992 1 93.38 96 LYS B CA 1
ATOM 2147 C C . LYS B 1 96 ? -0.876 -13.391 10.422 1 93.38 96 LYS B C 1
ATOM 2149 O O . LYS B 1 96 ? -1.188 -12.445 11.148 1 93.38 96 LYS B O 1
ATOM 2154 N N . ARG B 1 97 ? -0.583 -13.273 9.172 1 94.06 97 ARG B N 1
ATOM 2155 C CA . ARG B 1 97 ? -0.693 -11.969 8.523 1 94.06 97 ARG B CA 1
ATOM 2156 C C . ARG B 1 97 ? -2.137 -11.477 8.531 1 94.06 97 ARG B C 1
ATOM 2158 O O . ARG B 1 97 ? -2.393 -10.289 8.711 1 94.06 97 ARG B O 1
ATOM 2165 N N . MET B 1 98 ? -3.072 -12.383 8.281 1 97.12 98 MET B N 1
ATOM 2166 C CA . MET B 1 98 ? -4.477 -11.992 8.344 1 97.12 98 MET B CA 1
ATOM 2167 C C . MET B 1 98 ? -4.844 -11.508 9.742 1 97.12 98 MET B C 1
ATOM 2169 O O . MET B 1 98 ? -5.504 -10.477 9.898 1 97.12 98 MET B O 1
ATOM 2173 N N . ASP B 1 99 ? -4.375 -12.227 10.758 1 96.56 99 ASP B N 1
ATOM 2174 C CA . ASP B 1 99 ? -4.637 -11.828 12.141 1 96.56 99 ASP B CA 1
ATOM 2175 C C . ASP B 1 99 ? -4.035 -10.453 12.438 1 96.56 99 ASP B C 1
ATOM 2177 O O . ASP B 1 99 ? -4.707 -9.594 13.008 1 96.56 99 ASP B O 1
ATOM 2181 N N . LYS B 1 100 ? -2.822 -10.32 12.086 1 95.75 100 LYS B N 1
ATOM 2182 C CA . LYS B 1 100 ? -2.143 -9.047 12.32 1 95.75 100 LYS B CA 1
ATOM 2183 C C . LYS B 1 100 ? -2.822 -7.914 11.555 1 95.75 100 LYS B C 1
ATOM 2185 O O . LYS B 1 100 ? -2.947 -6.801 12.07 1 95.75 100 LYS B O 1
ATOM 2190 N N . GLY B 1 101 ? -3.164 -8.234 10.312 1 96.81 101 GLY B N 1
ATOM 2191 C CA . GLY B 1 101 ? -3.877 -7.246 9.516 1 96.81 101 GLY B CA 1
ATOM 2192 C C . GLY B 1 101 ? -5.195 -6.824 10.133 1 96.81 101 GLY B C 1
ATOM 2193 O O . GLY B 1 101 ? -5.551 -5.645 10.109 1 96.81 101 GLY B O 1
ATOM 2194 N N . GLN B 1 102 ? -5.906 -7.77 10.727 1 98.12 102 GLN B N 1
ATOM 2195 C CA . GLN B 1 102 ? -7.164 -7.465 11.391 1 98.12 102 GLN B CA 1
ATOM 2196 C C . GLN B 1 102 ? -6.953 -6.5 12.555 1 98.12 102 GLN B C 1
A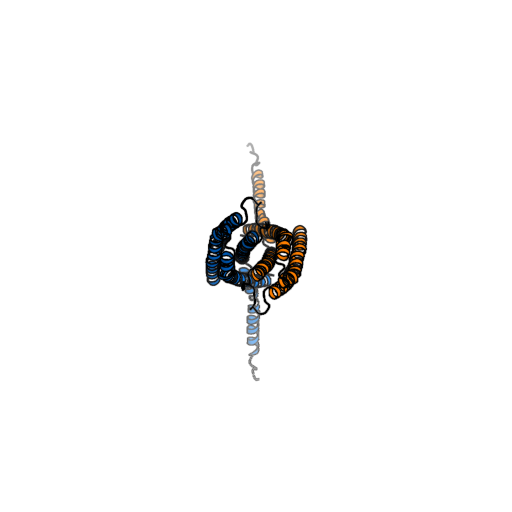TOM 2198 O O . GLN B 1 102 ? -7.676 -5.508 12.688 1 98.12 102 GLN B O 1
ATOM 2203 N N . SER B 1 103 ? -5.984 -6.836 13.297 1 98 103 SER B N 1
ATOM 2204 C CA . SER B 1 103 ? -5.676 -5.988 14.445 1 98 103 SER B CA 1
ATOM 2205 C C . SER B 1 103 ? -5.246 -4.594 14 1 98 103 SER B C 1
ATOM 2207 O O . SER B 1 103 ? -5.668 -3.594 14.586 1 98 103 SER B O 1
ATOM 2209 N N . ALA B 1 104 ? -4.414 -4.535 13.031 1 97.12 104 ALA B N 1
ATOM 2210 C CA . ALA B 1 104 ? -3.914 -3.252 12.539 1 97.12 104 ALA B CA 1
ATOM 2211 C C . ALA B 1 104 ? -5.051 -2.402 11.977 1 97.12 104 ALA B C 1
ATOM 2213 O O . ALA B 1 104 ? -5.152 -1.211 12.281 1 97.12 104 ALA B O 1
ATOM 2214 N N . ILE B 1 105 ? -5.867 -3.016 11.188 1 98.38 105 ILE B N 1
ATOM 2215 C CA . ILE B 1 105 ? -6.984 -2.303 10.57 1 98.38 105 ILE B CA 1
ATOM 2216 C C . ILE B 1 105 ? -7.938 -1.813 11.656 1 98.38 105 ILE B C 1
ATOM 2218 O O . ILE B 1 105 ? -8.391 -0.666 11.625 1 98.38 105 ILE B O 1
ATOM 2222 N N . HIS B 1 106 ? -8.188 -2.613 12.602 1 98 106 HIS B N 1
ATOM 2223 C CA . HIS B 1 106 ? -9.047 -2.223 13.719 1 98 106 HIS B CA 1
ATOM 2224 C C . HIS B 1 106 ? -8.484 -1.004 14.445 1 98 106 HIS B C 1
ATOM 2226 O O . HIS B 1 106 ? -9.227 -0.067 14.75 1 98 106 HIS B O 1
ATOM 2232 N N . ALA B 1 107 ? -7.254 -1.05 14.695 1 97.56 107 ALA B N 1
ATOM 2233 C CA . ALA B 1 107 ? -6.609 0.068 15.375 1 97.56 107 ALA B CA 1
ATOM 2234 C C . ALA B 1 107 ? -6.734 1.354 14.57 1 97.56 107 ALA B C 1
ATOM 2236 O O . ALA B 1 107 ? -7.016 2.42 15.117 1 97.56 107 ALA B O 1
ATOM 2237 N N . VAL B 1 108 ? -6.5 1.291 13.297 1 97.19 108 VAL B N 1
ATOM 2238 C CA . VAL B 1 108 ? -6.594 2.459 12.422 1 97.19 108 VAL B CA 1
ATOM 2239 C C . VAL B 1 108 ? -8.031 2.965 12.391 1 97.19 108 VAL B C 1
ATOM 2241 O O . VAL B 1 108 ? -8.273 4.176 12.414 1 97.19 108 VAL B O 1
ATOM 2244 N N . LEU B 1 109 ? -8.953 2.051 12.359 1 97.94 109 LEU B N 1
ATOM 2245 C CA . LEU B 1 109 ? -10.367 2.418 12.32 1 97.94 109 LEU B CA 1
ATOM 2246 C C . LEU B 1 109 ? -10.781 3.129 13.602 1 97.94 109 LEU B C 1
ATOM 2248 O O . LEU B 1 109 ? -11.516 4.121 13.562 1 97.94 109 LEU B O 1
ATOM 2252 N N . ILE B 1 110 ? -10.336 2.633 14.672 1 97.31 110 ILE B N 1
ATOM 2253 C CA . ILE B 1 110 ? -10.625 3.289 15.938 1 97.31 110 ILE B CA 1
ATOM 2254 C C . ILE B 1 110 ? -10.102 4.723 15.906 1 97.31 110 ILE B C 1
ATOM 2256 O O . ILE B 1 110 ? -10.812 5.656 16.281 1 97.31 110 ILE B O 1
ATOM 2260 N N . ALA B 1 111 ? -8.891 4.879 15.461 1 93.81 111 ALA B N 1
ATOM 2261 C CA . ALA B 1 111 ? -8.32 6.215 15.336 1 93.81 111 ALA B CA 1
ATOM 2262 C C . ALA B 1 111 ? -9.141 7.078 14.391 1 93.81 111 ALA B C 1
ATOM 2264 O O . ALA B 1 111 ? -9.367 8.258 14.656 1 93.81 111 ALA B O 1
ATOM 2265 N N . GLY B 1 112 ? -9.539 6.48 13.312 1 96.31 112 GLY B N 1
ATOM 2266 C CA . GLY B 1 112 ? -10.328 7.207 12.328 1 96.31 112 GLY B CA 1
ATOM 2267 C C . GLY B 1 112 ? -11.664 7.684 12.875 1 96.31 112 GLY B C 1
ATOM 2268 O O . GLY B 1 112 ? -12.086 8.805 12.594 1 96.31 112 GLY B O 1
ATOM 2269 N N . ARG B 1 113 ? -12.273 6.938 13.641 1 96.56 113 ARG B N 1
ATOM 2270 C CA . ARG B 1 113 ? -13.602 7.246 14.164 1 96.56 113 ARG B CA 1
ATOM 2271 C C . ARG B 1 113 ? -13.523 8.32 15.25 1 96.56 113 ARG B C 1
ATOM 2273 O O . ARG B 1 113 ? -14.539 8.914 15.609 1 96.56 113 ARG B O 1
ATOM 2280 N N . ARG B 1 114 ? -12.367 8.578 15.75 1 94.5 114 ARG B N 1
ATOM 2281 C CA . ARG B 1 114 ? -12.188 9.633 16.75 1 94.5 114 ARG B CA 1
ATOM 2282 C C . ARG B 1 114 ? -11.984 10.984 16.078 1 94.5 114 ARG B C 1
ATOM 2284 O O . ARG B 1 114 ? -12.055 12.023 16.734 1 94.5 114 ARG B O 1
ATOM 2291 N N . LEU B 1 115 ? -11.672 10.953 14.828 1 94.19 115 LEU B N 1
ATOM 2292 C CA . LEU B 1 115 ? -11.453 12.195 14.094 1 94.19 115 LEU B CA 1
ATOM 2293 C C . LEU B 1 115 ? -12.781 12.828 13.695 1 94.19 115 LEU B C 1
ATOM 2295 O O . LEU B 1 115 ? -13.797 12.133 13.586 1 94.19 115 LEU B O 1
ATOM 2299 N N . PRO B 1 116 ? -12.758 14.188 13.562 1 93 116 PRO B N 1
ATOM 2300 C CA . PRO B 1 116 ? -13.984 14.867 13.133 1 93 116 PRO B CA 1
ATOM 2301 C C . PRO B 1 116 ? -14.25 14.711 11.641 1 93 116 PRO B C 1
ATOM 2303 O O . PRO B 1 116 ? -14.25 15.703 10.906 1 93 116 PRO B O 1
ATOM 2306 N N . LEU B 1 117 ? -14.578 13.555 11.25 1 94 117 LEU B N 1
ATOM 2307 C CA . LEU B 1 117 ? -14.922 13.273 9.859 1 94 117 LEU B CA 1
ATOM 2308 C C . LEU B 1 117 ? -16.375 13.633 9.57 1 94 117 LEU B C 1
ATOM 2310 O O . LEU B 1 117 ? -17.234 13.539 10.461 1 94 117 LEU B O 1
ATOM 2314 N N . ASP B 1 118 ? -16.656 14.086 8.375 1 92.19 118 ASP B N 1
ATOM 2315 C CA . ASP B 1 118 ? -18.047 14.297 7.98 1 92.19 118 ASP B CA 1
ATOM 2316 C C . ASP B 1 118 ? -18.734 12.977 7.684 1 92.19 118 ASP B C 1
ATOM 2318 O O . ASP B 1 118 ? -18.156 11.906 7.848 1 92.19 118 ASP B O 1
ATOM 2322 N N . ASP B 1 119 ? -19.953 13.039 7.23 1 94.19 119 ASP B N 1
ATOM 2323 C CA . ASP B 1 119 ? -20.766 11.844 7.027 1 94.19 119 ASP B CA 1
ATOM 2324 C C . ASP B 1 119 ? -20.188 10.969 5.922 1 94.19 119 ASP B C 1
ATOM 2326 O O . ASP B 1 119 ? -20.219 9.742 6.012 1 94.19 119 ASP B O 1
ATOM 2330 N N . ASP B 1 120 ? -19.703 11.594 4.848 1 95.31 120 ASP B N 1
ATOM 2331 C CA . ASP B 1 120 ? -19.094 10.836 3.758 1 95.31 120 ASP B CA 1
ATOM 2332 C C . ASP B 1 120 ? -17.859 10.086 4.234 1 95.31 120 ASP B C 1
ATOM 2334 O O . ASP B 1 120 ? -17.656 8.914 3.887 1 95.31 120 ASP B O 1
ATOM 2338 N N . GLY B 1 121 ? -17.062 10.766 5.066 1 96.12 121 GLY B N 1
ATOM 2339 C CA . GLY B 1 121 ? -15.875 10.125 5.621 1 96.12 121 GLY B CA 1
ATOM 2340 C C . GLY B 1 121 ? -16.203 8.938 6.508 1 96.12 121 GLY B C 1
ATOM 2341 O O . GLY B 1 121 ? -15.547 7.898 6.426 1 96.12 121 GLY B O 1
ATOM 2342 N N . ALA B 1 122 ? -17.172 9.102 7.305 1 96.69 122 ALA B N 1
ATOM 2343 C CA . ALA B 1 122 ? -17.594 8.008 8.188 1 96.69 122 ALA B CA 1
ATOM 2344 C C . ALA B 1 122 ? -18.109 6.824 7.391 1 96.69 122 ALA B C 1
ATOM 2346 O O . ALA B 1 122 ? -17.828 5.672 7.715 1 96.69 122 ALA B O 1
ATOM 2347 N N . ALA B 1 123 ? -18.875 7.066 6.367 1 97.38 123 ALA B N 1
ATOM 2348 C CA . ALA B 1 123 ? -19.438 6.012 5.52 1 97.38 123 ALA B CA 1
ATOM 2349 C C . ALA B 1 123 ? -18.328 5.25 4.797 1 97.38 123 ALA B C 1
ATOM 2351 O O . ALA B 1 123 ? -18.375 4.023 4.684 1 97.38 123 ALA B O 1
ATOM 2352 N N . ARG B 1 124 ? -17.391 6.012 4.348 1 97.62 124 ARG B N 1
ATOM 2353 C CA . ARG B 1 124 ? -16.266 5.387 3.637 1 97.62 124 ARG B CA 1
ATOM 2354 C C . ARG B 1 124 ? -15.438 4.523 4.578 1 97.62 124 ARG B C 1
ATOM 2356 O O . ARG B 1 124 ? -14.93 3.473 4.18 1 97.62 124 ARG B O 1
ATOM 2363 N N . LEU B 1 125 ? -15.305 4.949 5.82 1 97.81 125 LEU B N 1
ATOM 2364 C CA . LEU B 1 125 ? -14.609 4.121 6.805 1 97.81 125 LEU B CA 1
ATOM 2365 C C . LEU B 1 125 ? -15.328 2.787 6.992 1 97.81 125 LEU B C 1
ATOM 2367 O O . LEU B 1 125 ? -14.68 1.735 7.047 1 97.81 125 LEU B O 1
ATOM 2371 N N . SER B 1 126 ? -16.578 2.887 7.027 1 97.75 126 SER B N 1
ATOM 2372 C CA . SER B 1 126 ? -17.375 1.676 7.211 1 97.75 126 SER B CA 1
ATOM 2373 C C . SER B 1 126 ? -17.266 0.761 5.996 1 97.75 126 SER B C 1
ATOM 2375 O O . SER B 1 126 ? -17.203 -0.462 6.137 1 97.75 126 SER B O 1
ATOM 2377 N N . GLU B 1 127 ? -17.297 1.343 4.867 1 98.19 127 GLU B N 1
ATOM 2378 C CA . GLU B 1 127 ? -17.125 0.583 3.631 1 98.19 127 GLU B CA 1
ATOM 2379 C C . GLU B 1 127 ? -15.781 -0.135 3.6 1 98.19 127 GLU B C 1
ATOM 2381 O O . GLU B 1 127 ? -15.711 -1.316 3.258 1 98.19 127 GLU B O 1
ATOM 2386 N N . ILE B 1 128 ? -14.766 0.582 3.951 1 98.56 128 ILE B N 1
ATOM 2387 C CA . ILE B 1 128 ? -13.422 0.009 3.975 1 98.56 128 ILE B CA 1
ATOM 2388 C C . ILE B 1 128 ? -13.359 -1.125 4.996 1 98.56 128 ILE B C 1
ATOM 2390 O O . ILE B 1 128 ? -12.781 -2.178 4.73 1 98.56 128 ILE B O 1
ATOM 2394 N N . GLU B 1 129 ? -13.961 -0.9 6.145 1 98.56 129 GLU B N 1
ATOM 2395 C CA . GLU B 1 129 ? -14 -1.928 7.18 1 98.56 129 GLU B CA 1
ATOM 2396 C C . GLU B 1 129 ? -14.656 -3.205 6.668 1 98.56 129 GLU B C 1
ATOM 2398 O O . GLU B 1 129 ? -14.125 -4.301 6.852 1 98.56 129 GLU B O 1
ATOM 2403 N N . THR B 1 130 ? -15.758 -3.072 6.031 1 98.69 130 THR B N 1
ATOM 2404 C CA . THR B 1 130 ? -16.484 -4.215 5.504 1 98.69 130 THR B CA 1
ATOM 2405 C C . THR B 1 130 ? -15.641 -4.977 4.484 1 98.69 130 THR B C 1
ATOM 2407 O O . THR B 1 130 ? -15.531 -6.199 4.555 1 98.69 130 THR B O 1
ATOM 2410 N N . SER B 1 131 ? -15.047 -4.25 3.59 1 98.56 131 SER B N 1
ATOM 2411 C CA . SER B 1 131 ? -14.234 -4.855 2.541 1 98.56 131 SER B CA 1
ATOM 2412 C C . SER B 1 131 ? -12.984 -5.504 3.117 1 98.56 131 SER B C 1
ATOM 2414 O O . SER B 1 131 ? -12.578 -6.586 2.684 1 98.56 131 SER B O 1
ATOM 2416 N N . ALA B 1 132 ? -12.352 -4.816 4.07 1 98.75 132 ALA B N 1
ATOM 2417 C CA . ALA B 1 132 ? -11.156 -5.367 4.703 1 98.75 132 ALA B CA 1
ATOM 2418 C C . ALA B 1 132 ? -11.484 -6.656 5.457 1 98.75 132 ALA B C 1
ATOM 2420 O O . ALA B 1 132 ? -10.719 -7.621 5.402 1 98.75 132 ALA B O 1
ATOM 2421 N N . ASN B 1 133 ? -12.57 -6.684 6.121 1 98.69 133 ASN B N 1
ATOM 2422 C CA . ASN B 1 133 ? -12.992 -7.887 6.832 1 98.69 133 ASN B CA 1
ATOM 2423 C C . ASN B 1 133 ? -13.234 -9.047 5.871 1 98.69 133 ASN B C 1
ATOM 2425 O O . ASN B 1 133 ? -12.914 -10.195 6.188 1 98.69 133 ASN B O 1
ATOM 2429 N N . GLU B 1 134 ? -13.797 -8.727 4.77 1 98.75 134 GLU B N 1
ATOM 2430 C CA . GLU B 1 134 ? -13.992 -9.758 3.754 1 98.75 134 GLU B CA 1
ATOM 2431 C C . GLU B 1 134 ? -12.656 -10.312 3.268 1 98.75 134 GLU B C 1
ATOM 2433 O O . GLU B 1 134 ? -12.492 -11.523 3.156 1 98.75 134 GLU B O 1
ATOM 2438 N N . ILE B 1 135 ? -11.727 -9.445 2.992 1 98.75 135 ILE B N 1
ATOM 2439 C CA . ILE B 1 135 ? -10.406 -9.859 2.533 1 98.75 135 ILE B CA 1
ATOM 2440 C C . ILE B 1 135 ? -9.758 -10.773 3.574 1 98.75 135 ILE B C 1
ATOM 2442 O O . ILE B 1 135 ? -9.172 -11.805 3.23 1 98.75 135 ILE B O 1
ATOM 2446 N N . ILE B 1 136 ? -9.875 -10.398 4.793 1 98.88 136 ILE B N 1
ATOM 2447 C CA . ILE B 1 136 ? -9.281 -11.148 5.891 1 98.88 136 ILE B CA 1
ATOM 2448 C C . ILE B 1 136 ? -9.945 -12.516 6.004 1 98.88 136 ILE B C 1
ATOM 2450 O O . ILE B 1 136 ? -9.266 -13.539 6.141 1 98.88 136 ILE B O 1
ATOM 2454 N N . ALA B 1 137 ? -11.234 -12.555 5.91 1 98.81 137 ALA B N 1
ATOM 2455 C CA . ALA B 1 137 ? -11.953 -13.82 5.965 1 98.81 137 ALA B CA 1
ATOM 2456 C C . ALA B 1 137 ? -11.531 -14.742 4.824 1 98.81 137 ALA B C 1
ATOM 2458 O O . ALA B 1 137 ? -11.352 -15.945 5.023 1 98.81 137 ALA B O 1
ATOM 2459 N N . ILE B 1 138 ? -11.414 -14.164 3.686 1 98.81 138 ILE B N 1
ATOM 2460 C CA . ILE B 1 138 ? -10.984 -14.945 2.531 1 98.81 138 ILE B CA 1
ATOM 2461 C C . ILE B 1 138 ? -9.578 -15.484 2.768 1 98.81 138 ILE B C 1
ATOM 2463 O O . ILE B 1 138 ? -9.297 -16.656 2.479 1 98.81 138 ILE B O 1
ATOM 2467 N N . GLY B 1 139 ? -8.672 -14.648 3.277 1 98.44 139 GLY B N 1
ATOM 2468 C CA . GLY B 1 139 ? -7.332 -15.102 3.605 1 98.44 139 GLY B CA 1
ATOM 2469 C C . GLY B 1 139 ? -7.316 -16.297 4.539 1 98.44 139 GLY B C 1
ATOM 2470 O O . GLY B 1 139 ? -6.578 -17.266 4.316 1 98.44 139 GLY B O 1
ATOM 2471 N N . HIS B 1 140 ? -8.164 -16.234 5.523 1 98.56 140 HIS B N 1
ATOM 2472 C CA . HIS B 1 140 ? -8.258 -17.344 6.449 1 98.56 140 HIS B CA 1
ATOM 2473 C C . HIS B 1 140 ? -8.82 -18.594 5.754 1 98.56 140 HIS B C 1
ATOM 2475 O O . HIS B 1 140 ? -8.398 -19.719 6.047 1 98.56 140 HIS B O 1
ATOM 2481 N N . SER B 1 141 ? -9.734 -18.422 4.883 1 98.62 141 SER B N 1
ATOM 2482 C CA . SER B 1 141 ? -10.328 -19.547 4.176 1 98.62 141 SER B CA 1
ATOM 2483 C C . SER B 1 141 ? -9.344 -20.172 3.203 1 98.62 141 SER B C 1
ATOM 2485 O O . SER B 1 141 ? -9.492 -21.344 2.822 1 98.62 141 SER B O 1
ATOM 2487 N N . MET B 1 142 ? -8.344 -19.438 2.766 1 98.31 142 MET B N 1
ATOM 2488 C CA . MET B 1 142 ? -7.344 -19.938 1.824 1 98.31 142 MET B CA 1
ATOM 2489 C C . MET B 1 142 ? -6.355 -20.875 2.52 1 98.31 142 MET B C 1
ATOM 2491 O O . MET B 1 142 ? -5.734 -21.719 1.873 1 98.31 142 MET B O 1
ATOM 2495 N N . VAL B 1 143 ? -6.195 -20.688 3.869 1 97.06 143 VAL B N 1
ATOM 2496 C CA . VAL B 1 143 ? -5.168 -21.406 4.613 1 97.06 143 VAL B CA 1
ATOM 2497 C C . VAL B 1 143 ? -5.395 -22.906 4.473 1 97.06 143 VAL B C 1
ATOM 2499 O O . VAL B 1 143 ? -4.535 -23.625 3.957 1 97.06 143 VAL B O 1
ATOM 2502 N N . PRO B 1 144 ? -6.562 -23.438 4.801 1 97.94 144 PRO B N 1
ATOM 2503 C CA . PRO B 1 144 ? -6.75 -24.891 4.652 1 97.94 144 PRO B CA 1
ATOM 2504 C C . PRO B 1 144 ? -6.723 -25.344 3.191 1 97.94 144 PRO B C 1
ATOM 2506 O O . PRO B 1 144 ? -6.312 -26.469 2.896 1 97.94 144 PRO B O 1
ATOM 2509 N N . LEU B 1 145 ? -7.141 -24.547 2.209 1 98.31 145 LEU B N 1
ATOM 2510 C CA . LEU B 1 145 ? -7.074 -24.891 0.792 1 98.31 145 LEU B CA 1
ATOM 2511 C C . LEU B 1 145 ? -5.629 -25.078 0.345 1 98.31 145 LEU B C 1
ATOM 2513 O O . LEU B 1 145 ? -5.305 -26.047 -0.344 1 98.31 145 LEU B O 1
ATOM 2517 N N . LEU B 1 146 ? -4.805 -24.172 0.772 1 97.31 146 LEU B N 1
ATOM 2518 C CA . LEU B 1 146 ? -3.398 -24.219 0.39 1 97.31 146 LEU B CA 1
ATOM 2519 C C . LEU B 1 146 ? -2.689 -25.375 1.084 1 97.31 146 LEU B C 1
ATOM 2521 O O . LEU B 1 146 ? -1.815 -26.016 0.496 1 97.31 146 LEU B O 1
ATOM 2525 N N . GLU B 1 147 ? -3.035 -25.672 2.32 1 96.19 147 GLU B N 1
ATOM 2526 C CA . GLU B 1 147 ? -2.49 -26.828 3.023 1 96.19 147 GLU B CA 1
ATOM 2527 C C . GLU B 1 147 ? -2.83 -28.125 2.297 1 96.19 147 GLU B C 1
ATOM 2529 O O . GLU B 1 147 ? -2.021 -29.062 2.264 1 96.19 147 GLU B O 1
ATOM 2534 N N . ALA B 1 148 ? -4.004 -28.156 1.693 1 97.12 148 ALA B N 1
ATOM 2535 C CA . ALA B 1 148 ? -4.469 -29.344 0.966 1 97.12 148 ALA B CA 1
ATOM 2536 C C . ALA B 1 148 ? -3.936 -29.344 -0.464 1 97.12 148 ALA B C 1
ATOM 2538 O O . ALA B 1 148 ? -4.191 -30.281 -1.224 1 97.12 148 ALA B O 1
ATOM 2539 N N . GLY B 1 149 ? -3.244 -28.328 -0.838 1 95.81 149 GLY B N 1
ATOM 2540 C CA . GLY B 1 149 ? -2.691 -28.234 -2.18 1 95.81 149 GLY B CA 1
ATOM 2541 C C . GLY B 1 149 ? -3.717 -27.828 -3.223 1 95.81 149 GLY B C 1
ATOM 2542 O O . GLY B 1 149 ? -3.498 -28.016 -4.422 1 95.81 149 GLY B O 1
ATOM 2543 N N . ASP B 1 150 ? -4.887 -27.25 -2.789 1 97.38 150 ASP B N 1
ATOM 2544 C CA . ASP B 1 150 ? -5.922 -26.812 -3.723 1 97.38 150 ASP B CA 1
ATOM 2545 C C . ASP B 1 150 ? -5.641 -25.406 -4.227 1 97.38 150 ASP B C 1
ATOM 2547 O O . ASP B 1 150 ? -6.367 -24.469 -3.891 1 97.38 150 ASP B O 1
ATOM 2551 N N . ILE B 1 151 ? -4.695 -25.266 -5.066 1 97.19 151 ILE B N 1
ATOM 2552 C CA . ILE B 1 151 ? -4.184 -24 -5.574 1 97.19 151 ILE B CA 1
ATOM 2553 C C . ILE B 1 151 ? -5.25 -23.312 -6.434 1 97.19 151 ILE B C 1
ATOM 2555 O O . ILE B 1 151 ? -5.434 -22.094 -6.359 1 97.19 151 ILE B O 1
ATOM 2559 N N . LYS B 1 152 ? -5.867 -24.109 -7.219 1 96.44 152 LYS B N 1
ATOM 2560 C CA . LYS B 1 152 ? -6.875 -23.562 -8.125 1 96.44 152 LYS B CA 1
ATOM 2561 C C . LYS B 1 152 ? -8 -22.875 -7.359 1 96.44 152 LYS B C 1
ATOM 2563 O O . LYS B 1 152 ? -8.398 -21.766 -7.695 1 96.44 152 LYS B O 1
ATOM 2568 N N . LYS B 1 153 ? -8.453 -23.562 -6.371 1 97.69 153 LYS B N 1
ATOM 2569 C CA . LYS B 1 153 ? -9.531 -22.984 -5.578 1 97.69 153 LYS B CA 1
ATOM 2570 C C . LYS B 1 153 ? -9.055 -21.734 -4.824 1 97.69 153 LYS B C 1
ATOM 2572 O O . LYS B 1 153 ? -9.766 -20.734 -4.746 1 97.69 153 LYS B O 1
ATOM 2577 N N . ALA B 1 154 ? -7.879 -21.75 -4.242 1 98.06 154 ALA B N 1
ATOM 2578 C CA . ALA B 1 154 ? -7.32 -20.594 -3.551 1 98.06 154 ALA B CA 1
ATOM 2579 C C . ALA B 1 154 ? -7.172 -19.406 -4.5 1 98.06 154 ALA B C 1
ATOM 2581 O O . ALA B 1 154 ? -7.535 -18.281 -4.156 1 98.06 154 ALA B O 1
ATOM 2582 N N . THR B 1 155 ? -6.676 -19.688 -5.676 1 97.12 155 THR B N 1
ATOM 2583 C CA . THR B 1 155 ? -6.484 -18.641 -6.668 1 97.12 155 THR B CA 1
ATOM 2584 C C . THR B 1 155 ? -7.828 -18.062 -7.105 1 97.12 155 THR B C 1
ATOM 2586 O O . THR B 1 155 ? -7.957 -16.844 -7.285 1 97.12 155 THR B O 1
ATOM 2589 N N . SER B 1 156 ? -8.781 -18.922 -7.258 1 95.81 156 SER B N 1
ATOM 2590 C CA . SER B 1 156 ? -10.117 -18.469 -7.621 1 95.81 156 SER B CA 1
ATOM 2591 C C . SER B 1 156 ? -10.711 -17.578 -6.543 1 95.81 156 SER B C 1
ATOM 2593 O O . SER B 1 156 ? -11.328 -16.547 -6.852 1 95.81 156 SER B O 1
ATOM 2595 N N . LEU B 1 157 ? -10.539 -17.938 -5.316 1 97.31 157 LEU B N 1
ATOM 2596 C CA . LEU B 1 157 ? -11.016 -17.109 -4.215 1 97.31 157 LEU B CA 1
ATOM 2597 C C . LEU B 1 157 ? -10.336 -15.742 -4.223 1 97.31 157 LEU B C 1
ATOM 2599 O O . LEU B 1 157 ? -10.992 -14.719 -4.031 1 97.31 157 LEU B O 1
ATOM 2603 N N . TYR B 1 158 ? -9.047 -15.742 -4.43 1 97.31 158 TYR B N 1
ATOM 2604 C CA . TYR B 1 158 ? -8.312 -14.484 -4.52 1 97.31 158 TYR B CA 1
ATOM 2605 C C . TYR B 1 158 ? -8.883 -13.594 -5.617 1 97.31 158 TYR B C 1
ATOM 2607 O O . TYR B 1 158 ? -9.219 -12.43 -5.371 1 97.31 158 TYR B O 1
ATOM 2615 N N . ALA B 1 159 ? -9.047 -14.125 -6.75 1 94.88 159 ALA B N 1
ATOM 2616 C CA . ALA B 1 159 ? -9.438 -13.375 -7.938 1 94.88 159 ALA B CA 1
ATOM 2617 C C . ALA B 1 159 ? -10.891 -12.914 -7.852 1 94.88 159 ALA B C 1
ATOM 2619 O O . ALA B 1 159 ? -11.219 -11.789 -8.219 1 94.88 159 ALA B O 1
ATOM 2620 N N . GLN B 1 160 ? -11.727 -13.734 -7.328 1 94.69 160 GLN B N 1
ATOM 2621 C CA . GLN B 1 160 ? -13.164 -13.5 -7.465 1 94.69 160 GLN B CA 1
ATOM 2622 C C . GLN B 1 160 ? -13.727 -12.789 -6.238 1 94.69 160 GLN B C 1
ATOM 2624 O O . GLN B 1 160 ? -14.812 -12.211 -6.293 1 94.69 160 GLN B O 1
ATOM 2629 N N . ARG B 1 161 ? -12.961 -12.891 -5.156 1 96.69 161 ARG B N 1
ATOM 2630 C CA . ARG B 1 161 ? -13.547 -12.336 -3.941 1 96.69 161 ARG B CA 1
ATOM 2631 C C . ARG B 1 161 ? -12.625 -11.305 -3.309 1 96.69 161 ARG B C 1
ATOM 2633 O O . ARG B 1 161 ? -13.039 -10.18 -3.025 1 96.69 161 ARG B O 1
ATOM 2640 N N . SER B 1 162 ? -11.352 -11.656 -3.109 1 97.31 162 SER B N 1
ATOM 2641 C CA . SER B 1 162 ? -10.445 -10.711 -2.467 1 97.31 162 SER B CA 1
ATOM 2642 C C . SER B 1 162 ? -10.203 -9.492 -3.346 1 97.31 162 SER B C 1
ATOM 2644 O O . SER B 1 162 ? -10.164 -8.359 -2.852 1 97.31 162 SER B O 1
ATOM 2646 N N .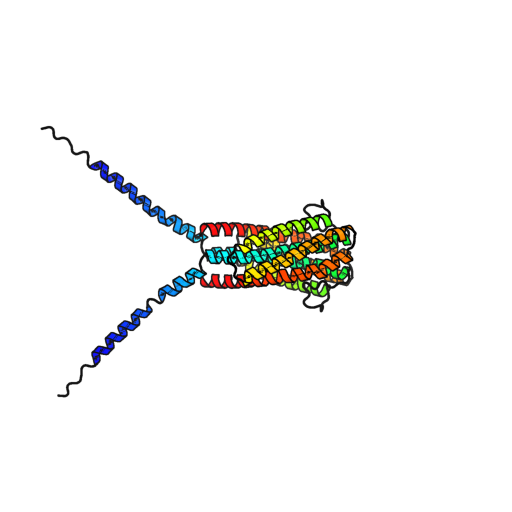 VAL B 1 163 ? -10.031 -9.688 -4.605 1 95.56 163 VAL B N 1
ATOM 2647 C CA . VAL B 1 163 ? -9.672 -8.602 -5.508 1 95.56 163 VAL B CA 1
ATOM 2648 C C . VAL B 1 163 ? -10.828 -7.598 -5.598 1 95.56 163 VAL B C 1
ATOM 2650 O O . VAL B 1 163 ? -10.625 -6.398 -5.402 1 95.56 163 VAL B O 1
ATOM 2653 N N . PRO B 1 164 ? -12.062 -8.031 -5.855 1 94.75 164 PRO B N 1
ATOM 2654 C CA . PRO B 1 164 ? -13.156 -7.059 -5.84 1 94.75 164 PRO B CA 1
ATOM 2655 C C . PRO B 1 164 ? -13.273 -6.324 -4.508 1 94.75 164 PRO B C 1
ATOM 2657 O O . PRO B 1 164 ? -13.578 -5.129 -4.477 1 94.75 164 PRO B O 1
ATOM 2660 N N . ALA B 1 165 ? -13.07 -6.996 -3.398 1 96.88 165 ALA B N 1
ATOM 2661 C CA . ALA B 1 165 ? -13.102 -6.355 -2.086 1 96.88 165 ALA B CA 1
ATOM 2662 C C . ALA B 1 165 ? -12 -5.309 -1.96 1 96.88 165 ALA B C 1
ATOM 2664 O O . ALA B 1 165 ? -12.211 -4.238 -1.386 1 96.88 165 ALA B O 1
ATOM 2665 N N . GLN B 1 166 ? -10.82 -5.625 -2.465 1 96.81 166 GLN B N 1
ATOM 2666 C CA . GLN B 1 166 ? -9.727 -4.664 -2.473 1 96.81 166 GLN B CA 1
ATOM 2667 C C . GLN B 1 166 ? -10.086 -3.42 -3.277 1 96.81 166 GLN B C 1
ATOM 2669 O O . GLN B 1 166 ? -9.805 -2.297 -2.854 1 96.81 166 GLN B O 1
ATOM 2674 N N . VAL B 1 167 ? -10.625 -3.631 -4.398 1 94.44 167 VAL B N 1
ATOM 2675 C CA . VAL B 1 167 ? -10.992 -2.518 -5.266 1 94.44 167 VAL B CA 1
ATOM 2676 C C . VAL B 1 167 ? -11.961 -1.591 -4.535 1 94.44 167 VAL B C 1
ATOM 2678 O O . VAL B 1 167 ? -11.805 -0.367 -4.574 1 94.44 167 VAL B O 1
ATOM 2681 N N . ALA B 1 168 ? -12.875 -2.158 -3.879 1 95.56 168 ALA B N 1
ATOM 2682 C CA . ALA B 1 168 ? -13.836 -1.368 -3.117 1 95.56 168 ALA B CA 1
ATOM 2683 C C . ALA B 1 168 ? -13.148 -0.604 -1.988 1 95.56 168 ALA B C 1
ATOM 2685 O O . ALA B 1 168 ? -13.359 0.603 -1.834 1 95.56 168 ALA B O 1
ATOM 2686 N N . ALA B 1 169 ? -12.32 -1.286 -1.229 1 97.19 169 ALA B N 1
ATOM 2687 C CA . ALA B 1 169 ? -11.656 -0.671 -0.084 1 97.19 169 ALA B CA 1
ATOM 2688 C C . ALA B 1 169 ? -10.703 0.43 -0.532 1 97.19 169 ALA B C 1
ATOM 2690 O O . ALA B 1 169 ? -10.711 1.535 0.015 1 97.19 169 ALA B O 1
ATOM 2691 N N . VAL B 1 170 ? -9.883 0.144 -1.508 1 95.06 170 VAL B N 1
ATOM 2692 C CA . VAL B 1 170 ? -8.859 1.069 -1.972 1 95.06 170 VAL B CA 1
ATOM 2693 C C . VAL B 1 170 ? -9.508 2.244 -2.697 1 95.06 170 VAL B C 1
ATOM 2695 O O . VAL B 1 170 ? -9.055 3.385 -2.58 1 95.06 170 VAL B O 1
ATOM 2698 N N . GLY B 1 171 ? -10.562 1.91 -3.438 1 93.94 171 GLY B N 1
ATOM 2699 C CA . GLY B 1 171 ? -11.297 2.998 -4.062 1 93.94 171 GLY B CA 1
ATOM 2700 C C . GLY B 1 171 ? -11.852 3.994 -3.061 1 93.94 171 GLY B C 1
ATOM 2701 O O . GLY B 1 171 ? -11.703 5.203 -3.232 1 93.94 171 GLY B O 1
ATOM 2702 N N . ALA B 1 172 ? -12.43 3.512 -2.039 1 96.56 172 ALA B N 1
ATOM 2703 C CA . ALA B 1 172 ? -12.977 4.355 -0.98 1 96.56 172 ALA B CA 1
ATOM 2704 C C . ALA B 1 172 ? -11.875 5.156 -0.29 1 96.56 172 ALA B C 1
ATOM 2706 O O . ALA B 1 172 ? -12.008 6.363 -0.091 1 96.56 172 ALA B O 1
ATOM 2707 N N . ALA B 1 173 ? -10.828 4.469 0.051 1 96.81 173 ALA B N 1
ATOM 2708 C CA . ALA B 1 173 ? -9.719 5.113 0.755 1 96.81 173 ALA B CA 1
ATOM 2709 C C . ALA B 1 173 ? -9.062 6.18 -0.115 1 96.81 173 ALA B C 1
ATOM 2711 O O . ALA B 1 173 ? -8.711 7.258 0.371 1 96.81 173 ALA B O 1
ATOM 2712 N N . TYR B 1 174 ? -8.922 5.918 -1.354 1 93.06 174 TYR B N 1
ATOM 2713 C CA . TYR B 1 174 ? -8.289 6.848 -2.281 1 93.06 174 TYR B CA 1
ATOM 2714 C C . TYR B 1 174 ? -9.141 8.102 -2.471 1 93.06 174 TYR B C 1
ATOM 2716 O O . TYR B 1 174 ? -8.625 9.219 -2.453 1 93.06 174 TYR B O 1
ATOM 2724 N N . THR B 1 175 ? -10.336 7.875 -2.697 1 94.12 175 THR B N 1
ATOM 2725 C CA . THR B 1 175 ? -11.25 9.008 -2.859 1 94.12 175 THR B CA 1
ATOM 2726 C C . THR B 1 175 ? -11.172 9.938 -1.653 1 94.12 175 THR B C 1
ATOM 2728 O O . THR B 1 175 ? -11.031 11.156 -1.811 1 94.12 175 THR B O 1
ATOM 2731 N N . MET B 1 176 ? -11.148 9.406 -0.505 1 95.62 176 MET B N 1
ATOM 2732 C CA . MET B 1 176 ? -11.133 10.211 0.712 1 95.62 176 MET B CA 1
ATOM 2733 C C . MET B 1 176 ? -9.773 10.883 0.904 1 95.62 176 MET B C 1
ATOM 2735 O O . MET B 1 176 ? -9.703 12.086 1.147 1 95.62 176 MET B O 1
ATOM 2739 N N . SER B 1 177 ? -8.742 10.109 0.803 1 93.75 177 SER B N 1
ATOM 2740 C CA . SER B 1 177 ? -7.414 10.672 1.039 1 93.75 177 SER B CA 1
ATOM 2741 C C . SER B 1 177 ? -7.086 11.758 0.017 1 93.75 177 SER B C 1
ATOM 2743 O O . SER B 1 177 ? -6.57 12.82 0.375 1 93.75 177 SER B O 1
ATOM 2745 N N . SER B 1 178 ? -7.43 11.555 -1.242 1 90.94 178 SER B N 1
ATOM 2746 C CA . SER B 1 178 ? -7.152 12.539 -2.281 1 90.94 178 SER B CA 1
ATOM 2747 C C . SER B 1 178 ? -7.969 13.812 -2.07 1 90.94 178 SER B C 1
ATOM 2749 O O . SER B 1 178 ? -7.461 14.922 -2.25 1 90.94 178 SER B O 1
ATOM 2751 N N . GLY B 1 179 ? -9.25 13.602 -1.728 1 91.69 179 GLY B N 1
ATOM 2752 C CA . GLY B 1 179 ? -10.078 14.758 -1.421 1 91.69 179 GLY B CA 1
ATOM 2753 C C . GLY B 1 179 ? -9.555 15.562 -0.249 1 91.69 179 GLY B C 1
ATOM 2754 O O . GLY B 1 179 ? -9.469 16.797 -0.326 1 91.69 179 GLY B O 1
ATOM 2755 N N . LEU B 1 180 ? -9.148 14.938 0.751 1 91.19 180 LEU B N 1
ATOM 2756 C CA . LEU B 1 180 ? -8.625 15.594 1.946 1 91.19 180 LEU B CA 1
ATOM 2757 C C . LEU B 1 180 ? -7.305 16.281 1.651 1 91.19 180 LEU B C 1
ATOM 2759 O O . LEU B 1 180 ? -7.047 17.375 2.162 1 91.19 180 LEU B O 1
ATOM 2763 N N . GLU B 1 181 ? -6.484 15.664 0.883 1 88.25 181 GLU B N 1
ATOM 2764 C CA . GLU B 1 181 ? -5.211 16.266 0.506 1 88.25 181 GLU B CA 1
ATOM 2765 C C . GLU B 1 181 ? -5.418 17.547 -0.307 1 88.25 181 GLU B C 1
ATOM 2767 O O . GLU B 1 181 ? -4.699 18.531 -0.125 1 88.25 181 GLU B O 1
ATOM 2772 N N . ARG B 1 182 ? -6.344 17.5 -1.188 1 87.5 182 ARG B N 1
ATOM 2773 C CA . ARG B 1 182 ? -6.66 18.688 -1.963 1 87.5 182 ARG B CA 1
ATOM 2774 C C . ARG B 1 182 ? -7.129 19.828 -1.056 1 87.5 182 ARG B C 1
ATOM 2776 O O . ARG B 1 182 ? -6.719 20.969 -1.229 1 87.5 182 ARG B O 1
ATOM 2783 N N . GLN B 1 183 ? -7.922 19.5 -0.124 1 86.75 183 GLN B N 1
ATOM 2784 C CA . GLN B 1 183 ? -8.391 20.5 0.831 1 86.75 183 GLN B CA 1
ATOM 2785 C C . GLN B 1 183 ? -7.23 21.062 1.65 1 86.75 183 GLN B C 1
ATOM 2787 O O . GLN B 1 183 ? -7.16 22.266 1.894 1 86.75 183 GLN B O 1
ATOM 2792 N N . LEU B 1 184 ? -6.422 20.156 2.033 1 84.06 184 LEU B N 1
ATOM 2793 C CA . LEU B 1 184 ? -5.266 20.578 2.82 1 84.06 184 LEU B CA 1
ATOM 2794 C C . LEU B 1 184 ? -4.379 21.531 2.025 1 84.06 184 LEU B C 1
ATOM 2796 O O . LEU B 1 184 ? -3.85 22.5 2.574 1 84.06 184 LEU B O 1
ATOM 2800 N N . LYS B 1 185 ? -4.172 21.234 0.833 1 81.56 185 LYS B N 1
ATOM 2801 C CA . LYS B 1 185 ? -3.379 22.109 -0.029 1 81.56 185 LYS B CA 1
ATOM 2802 C C . LYS B 1 185 ? -4.008 23.5 -0.131 1 81.56 185 LYS B C 1
ATOM 2804 O O . LYS B 1 185 ? -3.305 24.5 -0.063 1 81.56 185 LYS B O 1
ATOM 2809 N N . LEU B 1 186 ? -5.254 23.531 -0.238 1 82.94 186 LEU B N 1
ATOM 2810 C CA . LEU B 1 186 ? -5.957 24.797 -0.313 1 82.94 186 LEU B CA 1
ATOM 2811 C C . LEU B 1 186 ? -5.852 25.562 1.005 1 82.94 186 LEU B C 1
ATOM 2813 O O . LEU B 1 186 ? -5.645 26.781 1.01 1 82.94 186 LEU B O 1
ATOM 2817 N N . MET B 1 187 ? -5.992 24.797 2.006 1 78.5 187 MET B N 1
ATOM 2818 C CA . MET B 1 187 ? -5.859 25.406 3.324 1 78.5 187 MET B CA 1
ATOM 2819 C C . MET B 1 187 ? -4.465 25.984 3.518 1 78.5 187 MET B C 1
ATOM 2821 O O . MET B 1 187 ? -4.316 27.094 4.031 1 78.5 187 MET B O 1
ATOM 2825 N N . SER B 1 188 ? -3.494 25.281 3.143 1 75.75 188 SER B N 1
ATOM 2826 C CA . SER B 1 188 ? -2.113 25.719 3.293 1 75.75 188 SER B CA 1
ATOM 2827 C C . SER B 1 188 ? -1.851 26.984 2.479 1 75.75 188 SER B C 1
ATOM 2829 O O . SER B 1 188 ? -1.106 27.875 2.912 1 75.75 188 SER B O 1
ATOM 2831 N N . LEU B 1 189 ? -2.428 27.078 1.337 1 77.38 189 LEU B N 1
ATOM 2832 C CA . LEU B 1 189 ? -2.26 28.25 0.491 1 77.38 189 LEU B CA 1
ATOM 2833 C C . LEU B 1 189 ? -2.918 29.469 1.124 1 77.38 189 LEU B C 1
ATOM 2835 O O . LEU B 1 189 ? -2.402 30.578 1.016 1 77.38 189 LEU B O 1
ATOM 2839 N N . ARG B 1 190 ? -3.92 29.281 1.846 1 78.12 190 ARG B N 1
ATOM 2840 C CA . ARG B 1 190 ? -4.652 30.391 2.469 1 78.12 190 ARG B CA 1
ATOM 2841 C C . ARG B 1 190 ? -3.957 30.859 3.742 1 78.12 190 ARG B C 1
ATOM 2843 O O . ARG B 1 190 ? -4.156 31.984 4.184 1 78.12 190 ARG B O 1
ATOM 2850 N N . CYS B 1 191 ? -3.277 29.953 4.293 1 74.25 191 CYS B N 1
ATOM 2851 C CA . CYS B 1 191 ? -2.637 30.281 5.559 1 74.25 191 CYS B CA 1
ATOM 2852 C C . CYS B 1 191 ? -1.237 30.844 5.332 1 74.25 191 CYS B C 1
ATOM 2854 O O . CYS B 1 191 ? -0.531 31.172 6.289 1 74.25 191 CYS B O 1
ATOM 2856 N N . ARG B 1 192 ? -0.67 30.891 4.125 1 66.75 192 ARG B N 1
ATOM 2857 C CA . ARG B 1 192 ? 0.597 31.547 3.82 1 66.75 192 ARG B CA 1
ATOM 2858 C C . ARG B 1 192 ? 0.43 33.062 3.781 1 66.75 192 ARG B C 1
ATOM 2860 O O . ARG B 1 192 ? -0.641 33.562 3.436 1 66.75 192 ARG B O 1
#

Solvent-accessible surface area (backbone atoms only — not comparable to full-atom values): 20663 Å² total; per-residue (Å²): 139,85,81,77,81,84,71,73,71,68,66,63,64,61,60,62,60,64,63,62,67,67,60,69,67,58,59,60,62,59,52,57,41,40,60,64,46,24,66,66,56,49,49,51,49,50,50,51,29,49,37,28,50,50,49,40,45,50,52,48,50,54,50,43,42,49,56,46,31,50,49,18,66,73,68,73,48,82,61,57,72,81,49,91,56,77,75,58,48,52,48,47,43,37,43,50,50,34,52,51,46,52,53,52,48,51,53,45,48,55,55,47,70,70,45,96,60,54,70,68,53,51,52,38,51,50,50,28,50,55,22,50,50,49,37,37,51,49,44,52,60,30,31,64,32,51,74,71,64,37,52,67,60,37,51,48,46,42,41,71,47,36,32,58,26,45,47,53,22,40,49,41,25,45,54,51,25,53,52,43,48,52,50,48,52,53,39,53,62,58,56,100,138,85,81,76,82,84,72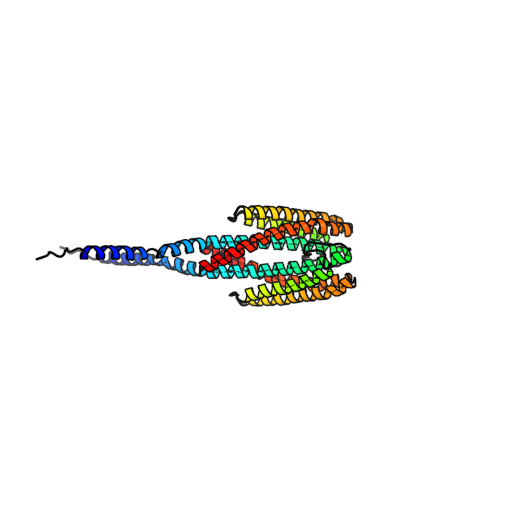,77,72,68,70,64,65,64,63,63,62,65,64,62,67,65,60,69,66,58,57,59,64,60,54,61,43,41,61,64,45,25,66,65,56,49,48,51,51,50,51,50,29,48,38,28,50,50,50,39,46,48,52,48,51,53,52,43,42,49,55,47,30,52,51,19,65,72,68,74,48,81,61,57,71,81,51,90,56,79,75,54,47,56,50,47,43,36,43,50,48,36,52,51,46,51,53,52,51,49,53,45,48,54,55,47,69,72,45,95,62,54,72,68,54,51,51,38,50,51,48,28,49,54,23,49,51,48,34,36,50,49,45,51,60,30,31,65,32,50,75,69,64,37,52,68,61,37,50,47,46,42,42,72,45,34,32,58,26,45,48,54,22,40,50,41,25,46,54,51,26,54,53,45,48,53,50,48,52,52,38,53,62,57,56,102

pLDDT: mean 82.05, std 21.37, range [32.19, 98.88]

Foldseek 3Di:
DDDDDPPPPPPVVVVVVVVVVVPPVPCPLVVVLDVLLPPVVLVLLVLLLVLLVQLLVLLVQLLVLLVVLLVCLQVVHDPCPQPPDCPLHSLRSLLVSLVVSLVSNVVSLVSNVPGPDDPLSNVLSVLLNVLSVQSSVLSNVVSVCSVVVVSVVSVCSSVPGNVVSSCRNNVSSCVSSVVSVVSSVVSVVSND/DDPDDPPPPPPPPVVVVVVVVVPPVPCPLVVVLDVLLPPVVLVLLVLLLVLLVQLLVLLVQLLVLLVVLLVCLQVVHDPCPPPPDCPLHSLRSLLVSLVVSLVSLVVSLVSNVPGPDDPLSNVLSVLLNVLSVQSSVLSNVLSVCSVVVVSVVSVCSSVPGNVVSSCRNNVSSCVSSVVSVVSSVVSVVSND